Protein AF-F3YBU1-F1 (afdb_monomer)

pLDDT: mean 93.15, std 6.11, range [63.38, 98.38]

Solvent-accessible surface area (backbone atoms only — not comparable to full-atom values): 12480 Å² total; per-residue (Å²): 101,34,35,39,36,28,48,93,90,36,68,58,26,50,51,46,52,54,50,38,58,74,69,70,54,75,64,50,77,38,50,23,68,84,54,38,61,51,39,66,58,44,31,51,35,55,72,75,36,92,60,63,72,68,68,56,37,22,77,87,32,67,67,28,58,77,70,49,37,82,78,47,55,86,73,49,52,61,67,57,47,17,53,56,34,36,77,34,27,69,33,38,32,59,17,31,40,21,51,59,88,46,70,70,48,68,47,71,51,70,70,60,49,52,50,51,52,52,58,67,70,41,70,58,46,71,46,92,68,32,35,34,40,26,69,50,102,74,38,36,35,35,24,44,35,74,62,34,38,76,69,32,43,58,40,74,40,54,51,73,68,57,66,73,40,74,45,50,55,72,36,83,44,38,39,38,36,26,77,70,40,76,49,75,42,56,25,90,53,44,27,30,30,66,40,60,37,61,68,36,68,78,40,29,53,40,63,59,47,92,52,56,82,60,16,41,47,38,31,30,24,84,50,60,65,67,56,64,73,69,100

Structure (mmCIF, N/CA/C/O backbone):
data_AF-F3YBU1-F1
#
_entry.id   AF-F3YBU1-F1
#
loop_
_atom_site.group_PDB
_atom_site.id
_atom_site.type_symbol
_atom_site.label_atom_id
_atom_site.label_alt_id
_atom_site.label_comp_id
_atom_site.label_asym_id
_atom_site.label_entity_id
_atom_site.label_seq_id
_atom_site.pdbx_PDB_ins_code
_atom_site.Cartn_x
_atom_site.Cartn_y
_atom_site.Cartn_z
_atom_site.occupancy
_atom_site.B_iso_or_equiv
_atom_site.auth_seq_id
_atom_site.auth_comp_id
_atom_site.auth_asym_id
_atom_site.auth_atom_id
_atom_site.pdbx_PDB_model_num
ATOM 1 N N . MET A 1 1 ? -8.543 -3.120 -11.427 1.00 87.62 1 MET A N 1
ATOM 2 C CA . MET A 1 1 ? -7.993 -4.415 -11.935 1.00 87.62 1 MET A CA 1
ATOM 3 C C . MET A 1 1 ? -6.465 -4.425 -11.845 1.00 87.62 1 MET A C 1
ATOM 5 O O . MET A 1 1 ? -5.865 -3.419 -12.202 1.00 87.62 1 MET A O 1
ATOM 9 N N . TYR A 1 2 ? -5.817 -5.519 -11.416 1.00 96.00 2 TYR A N 1
ATOM 10 C CA . TYR A 1 2 ? -4.345 -5.587 -11.385 1.00 96.00 2 TYR A CA 1
ATOM 11 C C . TYR A 1 2 ? -3.726 -5.720 -12.786 1.00 96.00 2 TYR A C 1
ATOM 13 O O . TYR A 1 2 ? -4.273 -6.386 -13.671 1.00 96.00 2 TYR A O 1
ATOM 21 N N . ILE A 1 3 ? -2.559 -5.107 -12.990 1.00 97.81 3 ILE A N 1
ATOM 22 C CA . ILE A 1 3 ? -1.792 -5.180 -14.237 1.00 97.81 3 ILE A CA 1
ATOM 23 C C . ILE A 1 3 ? -0.352 -5.562 -13.909 1.00 97.81 3 ILE A C 1
ATOM 25 O O . ILE A 1 3 ? 0.343 -4.861 -13.176 1.00 97.81 3 ILE A O 1
ATOM 29 N N . LEU A 1 4 ? 0.110 -6.671 -14.485 1.00 98.25 4 LEU A N 1
ATOM 30 C CA . LEU A 1 4 ? 1.497 -7.106 -14.402 1.00 98.25 4 LEU A CA 1
ATOM 31 C C . LEU A 1 4 ? 2.242 -6.678 -15.672 1.00 98.25 4 LEU A C 1
ATOM 33 O O . LEU A 1 4 ? 2.142 -7.318 -16.726 1.00 98.25 4 LEU A O 1
ATOM 37 N N . TYR A 1 5 ? 3.022 -5.609 -15.563 1.00 98.19 5 TYR A N 1
ATOM 38 C CA . TYR A 1 5 ? 3.981 -5.222 -16.587 1.00 98.19 5 TYR A CA 1
ATOM 39 C C . TYR A 1 5 ? 5.192 -6.140 -16.469 1.00 98.19 5 TYR A C 1
ATOM 41 O O . TYR A 1 5 ? 5.882 -6.188 -15.443 1.00 98.19 5 TYR A O 1
ATOM 49 N N . TRP A 1 6 ? 5.447 -6.916 -17.516 1.00 97.69 6 TRP A N 1
ATOM 50 C CA . TRP A 1 6 ? 6.411 -8.008 -17.468 1.00 97.69 6 TRP A CA 1
ATOM 51 C C . TRP A 1 6 ? 7.148 -8.199 -18.787 1.00 97.69 6 TRP A C 1
ATOM 53 O O . TRP A 1 6 ? 6.840 -7.581 -19.800 1.00 97.69 6 TRP A O 1
ATOM 63 N N . TYR A 1 7 ? 8.142 -9.083 -18.757 1.00 96.25 7 TYR A N 1
ATOM 64 C CA . TYR A 1 7 ? 8.807 -9.596 -19.946 1.00 96.25 7 TYR A CA 1
ATOM 65 C C . TYR A 1 7 ? 8.846 -11.128 -19.865 1.00 96.25 7 TYR A C 1
ATOM 67 O O . TYR A 1 7 ? 9.398 -11.650 -18.887 1.00 96.25 7 TYR A O 1
ATOM 75 N N . PRO A 1 8 ? 8.333 -11.874 -20.866 1.00 95.62 8 PRO A N 1
ATOM 76 C CA . PRO A 1 8 ? 8.206 -13.330 -20.779 1.00 95.62 8 PRO A CA 1
ATOM 77 C C . PRO A 1 8 ? 9.511 -14.080 -20.493 1.00 95.62 8 PRO A C 1
ATOM 79 O O . PRO A 1 8 ? 9.488 -15.106 -19.816 1.00 95.62 8 PRO A O 1
ATOM 82 N N . LYS A 1 9 ? 10.668 -13.574 -20.951 1.00 94.56 9 LYS A N 1
ATOM 83 C CA . LYS A 1 9 ? 11.973 -14.226 -20.711 1.00 94.56 9 LYS A CA 1
ATOM 84 C C . LYS A 1 9 ? 12.634 -13.830 -19.382 1.00 94.56 9 LYS A C 1
ATOM 86 O O . LYS A 1 9 ? 13.768 -14.218 -19.124 1.00 94.56 9 LYS A O 1
ATOM 91 N N . CYS A 1 10 ? 11.975 -13.038 -18.536 1.00 94.50 10 CYS A N 1
ATOM 92 C CA . CYS A 1 10 ? 12.506 -12.663 -17.229 1.00 94.50 10 CYS A CA 1
ATOM 93 C C . CYS A 1 10 ? 12.075 -13.665 -16.149 1.00 94.50 10 CYS A C 1
ATOM 95 O O . CYS A 1 10 ? 10.894 -13.764 -15.825 1.00 94.50 10 CYS A O 1
ATOM 9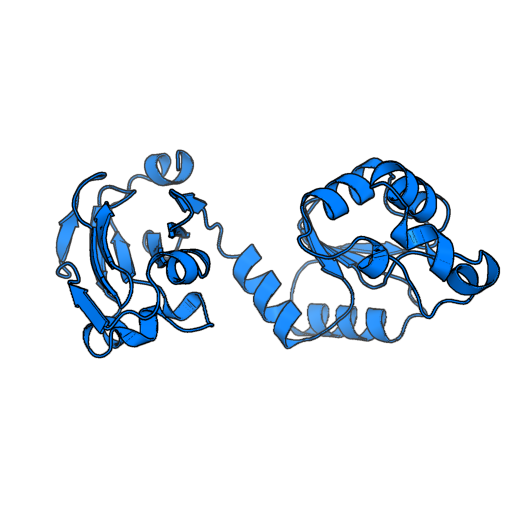7 N N . SER A 1 11 ? 13.038 -14.348 -15.526 1.00 95.69 11 SER A N 1
ATOM 98 C CA . SER A 1 11 ? 12.782 -15.316 -14.448 1.00 95.69 11 SER A CA 1
ATOM 99 C C . SER A 1 11 ? 12.040 -14.705 -13.251 1.00 95.69 11 SER A C 1
ATOM 101 O O . SER A 1 11 ? 11.109 -15.316 -12.734 1.00 95.69 11 SER A O 1
ATOM 103 N N . THR A 1 12 ? 12.379 -13.479 -12.840 1.00 96.81 12 THR A N 1
ATOM 104 C CA . THR A 1 12 ? 11.666 -12.753 -11.771 1.00 96.81 12 THR A CA 1
ATOM 105 C C . THR A 1 12 ? 10.213 -12.456 -12.147 1.00 96.81 12 THR A C 1
ATOM 107 O O . THR A 1 12 ? 9.323 -12.620 -11.320 1.00 96.81 12 THR A O 1
ATOM 110 N N . CYS A 1 13 ? 9.953 -12.089 -13.406 1.00 97.56 13 CYS A N 1
ATOM 111 C CA . CYS A 1 13 ? 8.589 -11.888 -13.899 1.00 97.56 13 CYS A CA 1
ATOM 112 C C . CYS A 1 13 ? 7.786 -13.194 -13.886 1.00 97.56 13 CYS A C 1
ATOM 114 O O . CYS A 1 13 ? 6.637 -13.208 -13.460 1.00 97.56 13 CYS A O 1
ATOM 116 N N . GLN A 1 14 ? 8.398 -14.301 -14.315 1.00 98.19 14 GLN A N 1
ATOM 117 C CA . GLN A 1 14 ? 7.760 -15.618 -14.288 1.00 98.19 14 GLN A CA 1
ATOM 118 C C . GLN A 1 14 ? 7.418 -16.057 -12.857 1.00 98.19 14 GLN A C 1
ATOM 120 O O . GLN A 1 14 ? 6.365 -16.653 -12.647 1.00 98.19 14 GLN A O 1
ATOM 125 N N . LYS A 1 15 ? 8.276 -15.748 -11.871 1.00 98.31 15 LYS A N 1
ATOM 126 C CA . LYS A 1 15 ? 7.996 -16.002 -10.448 1.00 98.31 15 LYS A CA 1
ATOM 127 C C . LYS A 1 15 ? 6.791 -15.19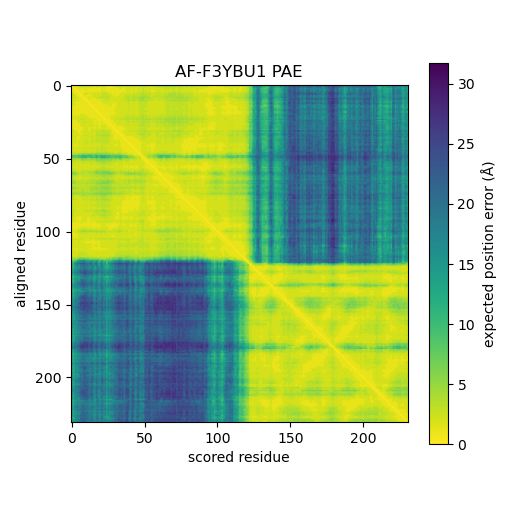8 -9.955 1.00 98.31 15 LYS A C 1
ATOM 129 O O . LYS A 1 15 ? 5.879 -15.800 -9.402 1.00 98.31 15 LYS A O 1
ATOM 134 N N . ALA A 1 16 ? 6.755 -13.890 -10.224 1.00 98.25 16 ALA A N 1
ATOM 135 C CA . ALA A 1 16 ? 5.620 -13.038 -9.859 1.00 98.25 16 ALA A CA 1
ATOM 136 C C . ALA A 1 16 ? 4.309 -13.527 -10.479 1.00 98.25 16 ALA A C 1
ATOM 138 O O . ALA A 1 16 ? 3.312 -13.680 -9.781 1.00 98.25 16 ALA A O 1
ATOM 139 N N . LYS A 1 17 ? 4.334 -13.857 -11.776 1.00 98.25 17 LYS A N 1
ATOM 140 C CA . LYS A 1 17 ? 3.172 -14.388 -12.489 1.00 98.25 17 LYS A CA 1
ATOM 141 C C . LYS A 1 17 ? 2.645 -15.675 -11.840 1.00 98.25 17 LYS A C 1
ATOM 143 O O . LYS A 1 17 ? 1.469 -15.754 -11.510 1.00 98.25 17 LYS A O 1
ATOM 148 N N . LYS A 1 18 ? 3.523 -16.660 -11.607 1.00 98.25 18 LYS A N 1
ATOM 149 C CA . LYS A 1 18 ? 3.158 -17.931 -10.950 1.00 98.25 18 LYS A CA 1
ATOM 150 C C . LYS A 1 18 ? 2.581 -17.719 -9.554 1.00 98.25 18 LYS A C 1
ATOM 152 O O . LYS A 1 18 ? 1.704 -18.468 -9.140 1.00 98.25 18 LYS A O 1
ATOM 157 N N . TRP A 1 19 ? 3.102 -16.739 -8.823 1.00 98.25 19 TRP A N 1
ATOM 158 C CA . TRP A 1 19 ? 2.622 -16.418 -7.488 1.00 98.25 19 TRP A CA 1
ATOM 159 C C . TRP A 1 19 ? 1.206 -15.825 -7.519 1.00 98.25 19 TRP A C 1
ATOM 161 O O . TRP A 1 19 ? 0.343 -16.309 -6.791 1.00 98.25 19 TRP A O 1
ATOM 171 N N . LEU A 1 20 ? 0.943 -14.866 -8.417 1.00 97.50 20 LEU A N 1
ATOM 172 C CA . LEU A 1 20 ? -0.397 -14.299 -8.626 1.00 97.50 20 LEU A CA 1
ATOM 173 C C . LEU A 1 20 ? -1.405 -15.383 -9.038 1.00 97.50 20 LEU A C 1
ATOM 175 O O . LEU A 1 20 ? -2.484 -15.461 -8.455 1.00 97.50 20 LEU A O 1
ATOM 179 N N . ASP A 1 21 ? -1.011 -16.265 -9.968 1.00 96.88 21 ASP A N 1
ATOM 180 C CA . ASP A 1 21 ? -1.816 -17.419 -10.394 1.00 96.88 21 ASP A CA 1
ATOM 181 C C . ASP A 1 21 ? -2.146 -18.336 -9.199 1.00 96.88 21 ASP A C 1
ATOM 183 O O . ASP A 1 21 ? -3.297 -18.707 -8.992 1.00 96.88 21 ASP A O 1
ATOM 187 N N . LYS A 1 22 ? -1.149 -18.668 -8.364 1.00 96.44 22 LYS A N 1
ATOM 188 C CA . LYS A 1 22 ? -1.320 -19.527 -7.177 1.00 96.44 22 LYS A CA 1
ATOM 189 C C . LYS A 1 22 ? -2.264 -18.917 -6.134 1.00 96.44 22 LYS A C 1
ATOM 191 O O . LYS A 1 22 ? -2.948 -19.658 -5.435 1.00 96.44 22 LYS A O 1
ATOM 196 N N . LYS A 1 23 ? -2.273 -17.589 -5.997 1.00 93.38 23 LYS A N 1
ATOM 197 C CA . LYS A 1 23 ? -3.136 -16.856 -5.059 1.00 93.38 23 LYS A CA 1
ATOM 198 C C . LYS A 1 23 ? -4.533 -16.568 -5.626 1.00 93.38 23 LYS A C 1
ATOM 200 O O . LYS A 1 23 ? -5.326 -15.948 -4.928 1.00 93.38 23 LYS A O 1
ATOM 205 N N . ASN A 1 24 ? -4.842 -17.021 -6.848 1.00 93.12 24 ASN A N 1
ATOM 206 C CA . ASN A 1 24 ? -6.098 -16.740 -7.554 1.00 93.12 24 ASN A CA 1
ATOM 207 C C . ASN A 1 24 ? -6.406 -15.236 -7.664 1.00 93.12 24 ASN A C 1
ATOM 209 O O . ASN A 1 24 ? -7.559 -14.820 -7.584 1.00 93.12 24 ASN A O 1
ATOM 213 N N . ILE A 1 25 ? -5.373 -14.406 -7.825 1.00 92.06 25 ILE A N 1
ATOM 214 C CA . ILE A 1 25 ? -5.543 -12.965 -8.022 1.00 92.06 25 ILE A CA 1
ATOM 215 C C . ILE A 1 25 ? -5.803 -12.723 -9.505 1.00 92.06 25 ILE A C 1
ATOM 217 O O . ILE A 1 25 ? -5.038 -13.188 -10.347 1.00 92.06 25 ILE A O 1
ATOM 221 N N . GLU A 1 26 ? -6.852 -11.974 -9.838 1.00 92.88 26 GLU A N 1
ATOM 222 C CA . GLU A 1 26 ? -7.124 -11.580 -11.220 1.00 92.88 26 GLU A CA 1
ATOM 223 C C . GLU A 1 26 ? -6.218 -10.429 -11.662 1.00 92.88 26 GLU A C 1
ATOM 225 O O . GLU A 1 26 ? -6.140 -9.378 -11.019 1.00 92.88 26 GLU A O 1
ATOM 230 N N . TYR A 1 27 ? -5.549 -10.606 -12.799 1.00 96.81 27 TYR A N 1
ATOM 231 C CA . TYR A 1 27 ? -4.699 -9.588 -13.404 1.00 96.81 27 TYR A CA 1
ATOM 232 C C . TYR A 1 27 ? -4.654 -9.741 -14.925 1.00 96.81 27 TYR A C 1
ATOM 234 O O . TYR A 1 27 ? -4.816 -10.834 -15.470 1.00 96.81 27 TYR A O 1
ATOM 242 N N . ARG A 1 28 ? -4.349 -8.644 -15.622 1.00 97.38 28 ARG A N 1
ATOM 243 C CA . ARG A 1 28 ? -3.909 -8.684 -17.026 1.00 97.38 28 ARG A CA 1
ATOM 244 C C . ARG A 1 28 ? -2.402 -8.494 -17.118 1.00 97.38 28 ARG A C 1
ATOM 246 O O . ARG A 1 28 ? -1.773 -7.969 -16.204 1.00 97.38 28 ARG A O 1
ATOM 253 N N . THR A 1 29 ? -1.812 -8.880 -18.244 1.00 97.69 29 THR A N 1
ATOM 254 C CA . THR A 1 29 ? -0.376 -8.686 -18.474 1.00 97.69 29 THR A CA 1
ATOM 255 C C . THR A 1 29 ? -0.098 -7.679 -19.581 1.00 97.69 29 THR A C 1
ATOM 257 O O . THR A 1 29 ? -0.868 -7.570 -20.534 1.00 97.69 29 THR A O 1
ATOM 260 N N . VAL A 1 30 ? 1.019 -6.962 -19.464 1.00 97.75 30 VAL A N 1
ATOM 261 C CA . VAL A 1 30 ? 1.548 -6.076 -20.511 1.00 97.75 30 VAL A CA 1
ATOM 262 C C . VAL A 1 30 ? 3.012 -6.424 -20.744 1.00 97.75 30 VAL A C 1
ATOM 264 O O . VAL A 1 30 ? 3.826 -6.327 -19.827 1.00 97.75 30 VAL A O 1
ATOM 267 N N . ASP A 1 31 ? 3.355 -6.850 -21.961 1.00 97.81 31 ASP A N 1
ATOM 268 C CA . ASP A 1 31 ? 4.755 -7.036 -22.355 1.00 97.81 31 ASP A CA 1
ATOM 269 C C . ASP A 1 31 ? 5.408 -5.660 -22.526 1.00 97.81 31 ASP A C 1
ATOM 271 O O . ASP A 1 31 ? 5.236 -5.021 -23.564 1.00 97.81 31 ASP A O 1
ATOM 275 N N . MET A 1 32 ? 6.147 -5.211 -21.508 1.00 95.44 32 MET A N 1
ATOM 276 C CA . MET A 1 32 ? 6.729 -3.863 -21.458 1.00 95.44 32 MET A CA 1
ATOM 277 C C . MET A 1 32 ? 7.807 -3.628 -22.521 1.00 95.44 32 MET A C 1
ATOM 279 O O . MET A 1 32 ? 8.209 -2.496 -22.742 1.00 95.44 32 MET A O 1
ATOM 283 N N . ILE A 1 33 ? 8.297 -4.686 -23.173 1.00 94.75 33 ILE A N 1
ATOM 284 C CA . ILE A 1 33 ? 9.271 -4.565 -24.262 1.00 94.75 33 ILE A CA 1
ATOM 285 C C . ILE A 1 33 ? 8.568 -4.223 -25.569 1.00 94.75 33 ILE A C 1
ATOM 287 O O . ILE A 1 33 ? 9.085 -3.449 -26.367 1.00 94.75 33 ILE A O 1
ATOM 291 N N . LYS A 1 34 ? 7.397 -4.822 -25.798 1.00 96.56 34 LYS A N 1
ATOM 292 C CA . LYS A 1 34 ? 6.594 -4.575 -27.000 1.00 96.56 34 LYS A CA 1
ATOM 293 C C . LYS A 1 34 ? 5.733 -3.327 -26.859 1.00 96.56 34 LYS A C 1
ATOM 295 O O . LYS A 1 34 ? 5.571 -2.591 -27.820 1.00 96.56 34 LYS A O 1
ATOM 300 N N . ASN A 1 35 ? 5.175 -3.131 -25.670 1.00 96.06 35 ASN A N 1
ATOM 301 C CA . ASN A 1 35 ? 4.275 -2.041 -25.325 1.00 96.06 35 ASN A CA 1
ATOM 302 C C . ASN A 1 35 ? 4.765 -1.429 -24.005 1.00 96.06 35 ASN A C 1
ATOM 304 O O . ASN A 1 35 ? 4.216 -1.750 -22.944 1.00 96.06 35 ASN A O 1
ATOM 308 N N . PRO A 1 36 ? 5.850 -0.637 -24.034 1.00 96.06 36 PRO A N 1
ATOM 309 C CA . PRO A 1 36 ? 6.306 0.065 -22.844 1.00 96.06 36 PRO A CA 1
ATOM 310 C C . PRO A 1 36 ? 5.187 0.969 -22.295 1.00 96.06 36 PRO A C 1
ATOM 312 O O . PRO A 1 36 ? 4.405 1.515 -23.078 1.00 96.06 36 PRO A O 1
ATOM 315 N N . PRO A 1 37 ? 5.083 1.124 -20.962 1.00 97.00 37 PRO A N 1
ATOM 316 C CA . PRO A 1 37 ? 4.232 2.139 -20.348 1.00 97.00 37 PRO A CA 1
ATOM 317 C C . PRO A 1 37 ? 4.490 3.531 -20.943 1.00 97.00 37 PRO A C 1
ATOM 319 O O . PRO A 1 37 ? 5.625 3.851 -21.308 1.00 97.00 37 PRO A O 1
ATOM 322 N N . SER A 1 38 ? 3.444 4.357 -21.035 1.00 97.56 38 SER A N 1
ATOM 323 C CA . SER A 1 38 ? 3.576 5.724 -21.546 1.00 97.56 38 SER A CA 1
ATOM 324 C C . SER A 1 38 ? 4.447 6.582 -20.627 1.00 97.56 38 SER A C 1
ATOM 326 O O . SER A 1 38 ? 4.585 6.304 -19.435 1.00 97.56 38 SER A O 1
ATOM 328 N N . GLU A 1 39 ? 5.016 7.652 -21.184 1.00 97.75 39 GLU A N 1
ATOM 329 C CA . GLU A 1 39 ? 5.754 8.659 -20.415 1.00 97.75 39 GLU A CA 1
ATOM 330 C C . GLU A 1 39 ? 4.912 9.197 -19.254 1.00 97.75 39 GLU A C 1
ATOM 332 O O . GLU A 1 39 ? 5.395 9.232 -18.128 1.00 97.75 39 GLU A O 1
ATOM 337 N N . GLN A 1 40 ? 3.638 9.526 -19.505 1.00 97.38 40 GLN A N 1
ATOM 338 C CA . GLN A 1 40 ? 2.736 10.047 -18.476 1.00 97.38 40 GLN A CA 1
ATOM 339 C C . GLN A 1 40 ? 2.544 9.047 -17.334 1.00 97.38 40 GLN A C 1
ATOM 341 O O . GLN A 1 40 ? 2.698 9.414 -16.177 1.00 97.38 40 GLN A O 1
ATOM 346 N N . LEU A 1 41 ? 2.278 7.776 -17.649 1.00 96.44 41 LEU A N 1
ATOM 347 C CA . LEU A 1 41 ? 2.066 6.750 -16.628 1.00 96.44 41 LEU A CA 1
ATOM 348 C C . LEU A 1 41 ? 3.335 6.502 -15.799 1.00 96.44 41 LEU A C 1
ATOM 350 O O . LEU A 1 41 ? 3.270 6.339 -14.585 1.00 96.44 41 LEU A O 1
ATOM 354 N N . LEU A 1 42 ? 4.503 6.500 -16.447 1.00 97.44 42 LEU A N 1
ATOM 355 C CA . LEU A 1 42 ? 5.788 6.372 -15.760 1.00 97.44 42 LEU A CA 1
ATOM 356 C C . LEU A 1 42 ? 6.077 7.571 -14.858 1.00 97.44 42 LEU A C 1
ATOM 358 O O . LEU A 1 42 ? 6.596 7.368 -13.765 1.00 97.44 42 LEU A O 1
ATOM 362 N N . ALA A 1 43 ? 5.756 8.788 -15.305 1.00 96.75 43 ALA A N 1
ATOM 363 C CA . ALA A 1 43 ? 5.894 9.992 -14.497 1.00 96.75 43 ALA A CA 1
ATOM 364 C C . ALA A 1 43 ? 4.991 9.919 -13.259 1.00 96.75 43 ALA A C 1
ATOM 366 O O . ALA A 1 43 ? 5.504 10.031 -12.151 1.00 96.75 43 ALA A O 1
ATOM 367 N N . THR A 1 44 ? 3.706 9.584 -13.428 1.00 94.19 44 THR A N 1
ATOM 368 C CA . THR A 1 44 ? 2.768 9.390 -12.310 1.00 94.19 44 THR A CA 1
ATOM 369 C C . THR A 1 44 ? 3.286 8.360 -11.307 1.00 94.19 44 THR A C 1
ATOM 371 O O . THR A 1 44 ? 3.332 8.631 -10.114 1.00 94.19 44 THR A O 1
ATOM 374 N N . TRP A 1 45 ? 3.778 7.203 -11.764 1.00 94.75 45 TRP A N 1
ATOM 375 C CA . TRP A 1 45 ? 4.352 6.201 -10.857 1.00 94.75 45 TRP A CA 1
ATOM 376 C C . TRP A 1 45 ? 5.584 6.690 -10.091 1.00 94.75 45 TRP A C 1
ATOM 378 O O . TRP A 1 45 ? 5.829 6.224 -8.980 1.00 94.75 45 TRP A O 1
ATOM 388 N N . MET A 1 46 ? 6.394 7.567 -10.687 1.00 93.75 46 MET A N 1
ATOM 389 C CA . MET A 1 46 ? 7.574 8.145 -10.038 1.00 93.75 46 MET A CA 1
ATOM 390 C C . MET A 1 46 ? 7.216 9.265 -9.058 1.00 93.75 46 MET A C 1
ATOM 392 O O . MET A 1 46 ? 7.952 9.452 -8.098 1.00 93.75 46 MET A O 1
ATOM 396 N N . GLU A 1 47 ? 6.130 9.995 -9.306 1.00 89.31 47 GLU A N 1
ATOM 397 C CA . GLU A 1 47 ? 5.606 11.041 -8.419 1.00 89.31 47 GLU A CA 1
ATOM 398 C C . GLU A 1 47 ? 4.904 10.438 -7.198 1.00 89.31 47 GLU A C 1
ATOM 400 O O . GLU A 1 47 ? 5.149 10.867 -6.076 1.00 89.31 47 GLU A O 1
ATOM 405 N N . GLU A 1 48 ? 4.075 9.411 -7.407 1.00 79.38 48 GLU A N 1
ATOM 406 C CA . GLU A 1 48 ? 3.361 8.701 -6.335 1.00 79.38 48 GLU A CA 1
ATOM 407 C C . GLU A 1 48 ? 4.263 7.738 -5.551 1.00 79.38 48 GLU A C 1
ATOM 409 O O . GLU A 1 48 ? 3.973 7.373 -4.413 1.00 79.38 48 GLU A O 1
ATOM 414 N N . GLY A 1 49 ? 5.331 7.247 -6.178 1.00 71.44 49 GLY A N 1
ATOM 415 C CA . GLY A 1 49 ? 6.215 6.261 -5.579 1.00 71.44 49 GLY A CA 1
ATOM 416 C C . GLY A 1 49 ? 7.237 6.900 -4.645 1.00 71.44 49 GLY A C 1
ATOM 417 O O . GLY A 1 49 ? 8.113 7.628 -5.090 1.00 71.44 49 GLY A O 1
ATOM 418 N N . GLU A 1 50 ? 7.259 6.492 -3.379 1.00 74.38 50 GLU A N 1
ATOM 419 C CA . GLU A 1 50 ? 8.251 6.945 -2.382 1.00 74.38 50 GLU A CA 1
ATOM 420 C C . GLU A 1 50 ? 9.698 6.479 -2.664 1.00 74.38 50 GLU A C 1
ATOM 422 O O . GLU A 1 50 ? 10.641 6.775 -1.928 1.00 74.38 50 GLU A O 1
ATOM 427 N N . GLN A 1 51 ? 9.910 5.698 -3.726 1.00 81.00 51 GLN A N 1
ATOM 428 C CA . GLN A 1 51 ? 11.209 5.113 -4.038 1.00 81.00 51 GLN A CA 1
ATOM 429 C C . GLN A 1 51 ? 12.038 6.001 -4.983 1.00 81.00 51 GLN A C 1
ATOM 431 O O . GLN A 1 51 ? 11.509 6.562 -5.942 1.00 81.00 51 GLN A O 1
ATOM 436 N N . PRO A 1 52 ? 13.377 6.026 -4.836 1.00 90.19 52 PRO A N 1
ATOM 437 C CA . PRO A 1 52 ? 14.238 6.796 -5.730 1.00 90.19 52 PRO A CA 1
ATOM 438 C C . PRO A 1 52 ? 14.071 6.403 -7.204 1.00 90.19 52 PRO A C 1
ATOM 440 O O . PRO A 1 52 ? 14.028 5.208 -7.515 1.00 90.19 52 PRO A O 1
ATOM 443 N N . LEU A 1 53 ? 14.135 7.378 -8.124 1.00 92.62 53 LEU A N 1
ATOM 444 C CA . LEU A 1 53 ? 14.008 7.185 -9.583 1.00 92.62 53 LEU A CA 1
ATOM 445 C C . LEU A 1 53 ? 14.812 5.997 -10.119 1.00 92.62 53 LEU A C 1
ATOM 447 O O . LEU A 1 53 ? 14.324 5.186 -10.905 1.00 92.62 53 LEU A O 1
ATOM 451 N N . ARG A 1 54 ? 16.046 5.828 -9.630 1.00 94.62 54 ARG A N 1
ATOM 452 C CA . ARG A 1 54 ? 16.942 4.729 -10.015 1.00 94.62 54 ARG A CA 1
ATOM 453 C C . ARG A 1 54 ? 16.317 3.337 -9.839 1.00 94.62 54 ARG A C 1
ATOM 455 O O . ARG A 1 54 ? 16.718 2.410 -10.540 1.00 94.62 54 ARG A O 1
ATOM 462 N N . LYS A 1 55 ? 15.357 3.161 -8.926 1.00 94.75 55 LYS A N 1
ATOM 463 C 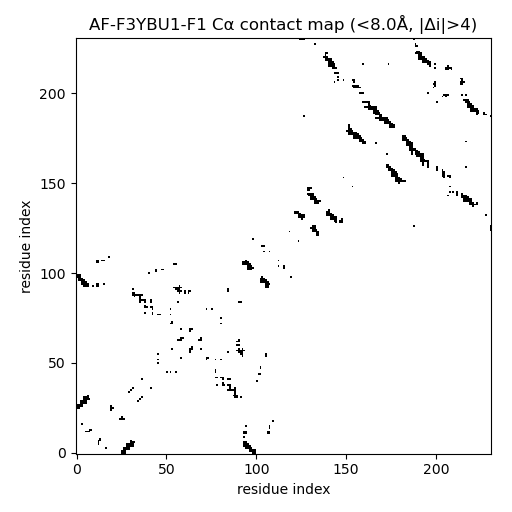CA . LYS A 1 55 ? 14.658 1.886 -8.694 1.00 94.75 55 LYS A CA 1
ATOM 464 C C . LYS A 1 55 ? 13.740 1.494 -9.850 1.00 94.75 55 LYS A C 1
ATOM 466 O O . LYS A 1 55 ? 13.544 0.299 -10.049 1.00 94.75 55 LYS A O 1
ATOM 471 N N . PHE A 1 56 ? 13.273 2.448 -10.654 1.00 96.31 56 PHE A N 1
ATOM 472 C CA . PHE A 1 56 ? 12.511 2.180 -11.876 1.00 96.31 56 PHE A CA 1
ATOM 473 C C . PHE A 1 56 ? 13.387 1.714 -13.044 1.00 96.31 56 PHE A C 1
ATOM 475 O O . PHE A 1 56 ? 12.863 1.190 -14.023 1.00 96.31 56 PHE A O 1
ATOM 482 N N . PHE A 1 57 ? 14.716 1.820 -12.933 1.00 97.50 57 PHE A N 1
ATOM 483 C CA . PHE A 1 57 ? 15.644 1.360 -13.960 1.00 97.50 57 PHE A CA 1
ATOM 484 C C . PHE A 1 57 ? 16.107 -0.085 -13.728 1.00 97.50 57 PHE A C 1
ATOM 486 O O . PHE A 1 57 ? 16.449 -0.520 -12.623 1.00 97.50 57 PHE A O 1
ATOM 493 N N . ASN A 1 58 ? 16.223 -0.837 -14.817 1.00 96.50 58 ASN A N 1
ATOM 494 C CA . ASN A 1 58 ? 16.883 -2.129 -14.885 1.00 96.50 58 ASN A CA 1
ATOM 495 C C . ASN A 1 58 ? 18.410 -1.953 -14.838 1.00 96.50 58 ASN A C 1
ATOM 497 O O . ASN A 1 58 ? 19.119 -2.165 -15.819 1.00 96.50 58 ASN A O 1
ATOM 501 N N . THR A 1 59 ? 18.926 -1.578 -13.669 1.00 94.81 59 THR A N 1
ATOM 502 C CA . THR A 1 59 ? 20.349 -1.264 -13.445 1.00 94.81 59 THR A CA 1
ATOM 503 C C . THR A 1 59 ? 21.310 -2.427 -13.724 1.00 94.81 59 THR A C 1
ATOM 505 O O . THR A 1 59 ? 22.495 -2.209 -13.968 1.00 94.81 59 THR A O 1
ATOM 508 N N . SER A 1 60 ? 20.817 -3.669 -13.719 1.00 91.44 60 SER A N 1
ATOM 509 C CA . SER A 1 60 ? 21.585 -4.871 -14.076 1.00 91.44 60 SER A CA 1
ATOM 510 C C . SER A 1 60 ? 21.534 -5.204 -15.575 1.00 91.44 60 SER A C 1
ATOM 512 O O . SER A 1 60 ? 22.215 -6.134 -16.015 1.00 91.44 60 SER A O 1
ATOM 514 N N . GLY A 1 61 ? 20.728 -4.488 -16.362 1.00 92.12 61 GLY A N 1
ATOM 515 C CA . GLY A 1 61 ? 20.533 -4.716 -17.792 1.00 92.12 61 GLY A CA 1
ATOM 516 C C . GLY A 1 61 ? 21.693 -4.221 -18.656 1.00 92.12 61 GLY A C 1
ATOM 517 O O . GLY A 1 61 ? 22.423 -3.303 -18.287 1.00 92.12 61 GLY A O 1
ATOM 518 N N . GLN A 1 62 ? 21.854 -4.832 -19.831 1.00 93.69 62 GLN A N 1
ATOM 519 C CA . GLN A 1 62 ? 22.865 -4.441 -20.817 1.00 93.69 62 GLN A CA 1
ATOM 520 C C . GLN A 1 62 ? 22.617 -3.024 -21.351 1.00 93.69 62 GLN A C 1
ATOM 522 O O . GLN A 1 62 ? 23.526 -2.204 -21.292 1.00 93.69 62 GLN A O 1
ATOM 527 N N . HIS A 1 63 ? 21.372 -2.704 -21.720 1.00 95.31 63 HIS A N 1
ATOM 528 C CA . HIS A 1 63 ? 20.988 -1.385 -22.237 1.00 95.31 63 HIS A CA 1
ATOM 529 C C . HIS A 1 63 ? 21.337 -0.256 -21.250 1.00 95.31 63 HIS A C 1
ATOM 531 O O . HIS A 1 63 ? 21.841 0.790 -21.647 1.00 95.31 63 HIS A O 1
ATOM 537 N N . TYR A 1 64 ? 21.160 -0.494 -19.943 1.00 96.88 64 TYR A N 1
ATOM 538 C CA . TYR A 1 64 ? 21.522 0.473 -18.903 1.00 96.88 64 TYR A CA 1
ATOM 539 C C . TYR A 1 64 ? 23.031 0.754 -18.856 1.00 96.88 64 TYR A C 1
ATOM 541 O O . TYR A 1 64 ? 23.451 1.901 -18.689 1.00 96.88 64 TYR A O 1
ATOM 549 N N . ARG A 1 65 ? 23.854 -0.294 -19.009 1.00 96.44 65 ARG A N 1
ATOM 550 C CA . ARG A 1 65 ? 25.320 -0.180 -19.019 1.00 96.44 65 ARG A CA 1
ATOM 551 C C . ARG A 1 65 ? 25.829 0.487 -20.293 1.00 96.44 65 ARG A C 1
ATOM 553 O O . ARG A 1 65 ? 26.639 1.400 -20.199 1.00 96.44 65 ARG A O 1
ATOM 560 N N . GLU A 1 66 ? 25.341 0.058 -21.452 1.00 95.75 66 GLU A N 1
ATOM 561 C CA . GLU A 1 66 ? 25.782 0.556 -22.763 1.00 95.75 66 GLU A CA 1
ATOM 562 C C . GLU A 1 66 ? 25.480 2.042 -22.957 1.00 95.75 66 GLU A C 1
ATOM 564 O O . GLU A 1 66 ? 26.281 2.769 -23.534 1.00 95.75 66 GLU A O 1
ATOM 569 N N . GLN A 1 67 ? 24.360 2.519 -22.413 1.00 94.69 67 GLN A N 1
ATOM 570 C CA . GLN A 1 67 ? 23.975 3.930 -22.489 1.00 94.69 67 GLN A CA 1
ATOM 571 C C . GLN A 1 67 ? 24.641 4.812 -21.410 1.00 94.69 67 GLN A C 1
ATOM 573 O O . GLN A 1 67 ? 24.405 6.029 -21.364 1.00 94.69 67 GLN A O 1
ATOM 578 N N . GLY A 1 68 ? 25.464 4.221 -20.531 1.00 95.38 68 GLY A N 1
ATOM 579 C CA . GLY A 1 68 ? 26.145 4.927 -19.444 1.00 95.38 68 GLY A CA 1
ATOM 580 C C . GLY A 1 68 ? 25.181 5.526 -18.416 1.00 95.38 68 GLY A C 1
ATOM 581 O O . GLY A 1 68 ? 25.483 6.548 -17.802 1.00 95.38 68 GLY A O 1
ATOM 582 N N . LEU A 1 69 ? 23.999 4.925 -18.234 1.00 96.12 69 LEU A N 1
ATOM 583 C CA . LEU A 1 69 ? 22.925 5.512 -17.424 1.00 96.12 69 LEU A CA 1
ATOM 584 C C . LEU A 1 69 ? 23.242 5.554 -15.929 1.00 96.12 69 LEU A C 1
ATOM 586 O O . LEU A 1 69 ? 22.60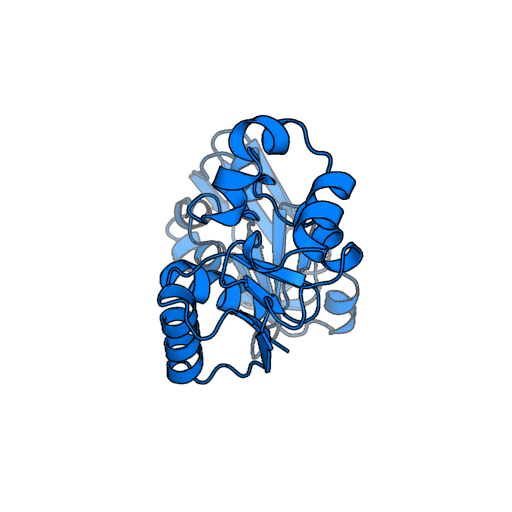9 6.313 -15.200 1.00 96.12 69 LEU A O 1
ATOM 590 N N . LYS A 1 70 ? 24.237 4.787 -15.470 1.00 95.06 70 LYS A N 1
ATOM 591 C CA . LYS A 1 70 ? 24.702 4.818 -14.078 1.00 95.06 70 LYS A CA 1
ATOM 592 C C . LYS A 1 70 ? 25.063 6.233 -13.619 1.00 95.06 70 LYS A C 1
ATOM 594 O O . LYS A 1 70 ? 24.690 6.605 -12.513 1.00 95.06 70 LYS A O 1
ATOM 599 N N . GLU A 1 71 ? 25.731 6.996 -14.481 1.00 95.38 71 GLU A N 1
ATOM 600 C CA . GLU A 1 71 ? 26.211 8.348 -14.172 1.00 95.38 71 GLU A CA 1
ATOM 601 C C . GL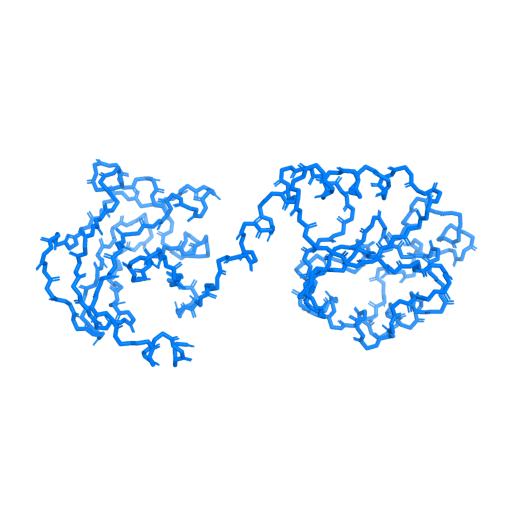U A 1 71 ? 25.163 9.430 -14.491 1.00 95.38 71 GLU A C 1
ATOM 603 O O . GLU A 1 71 ? 25.208 10.527 -13.945 1.00 95.38 71 GLU A O 1
ATOM 608 N N . LYS A 1 72 ? 24.190 9.126 -15.363 1.00 95.06 72 LYS A N 1
ATOM 609 C CA . LYS A 1 72 ? 23.167 10.084 -15.818 1.00 95.06 72 LYS A CA 1
ATOM 610 C C . LYS A 1 72 ? 21.928 10.104 -14.927 1.00 95.06 72 LYS A C 1
ATOM 612 O O . LYS A 1 72 ? 21.474 11.173 -14.544 1.00 95.06 72 LYS A O 1
ATOM 617 N N . VAL A 1 73 ? 21.413 8.925 -14.566 1.00 95.19 73 VAL A N 1
ATOM 618 C CA . VAL A 1 73 ? 20.162 8.769 -13.800 1.00 95.19 73 VAL A CA 1
ATOM 619 C C . VAL A 1 73 ? 20.139 9.530 -12.470 1.00 95.19 73 VAL A C 1
ATOM 621 O O . VAL A 1 73 ? 19.075 10.042 -12.140 1.00 95.19 73 VAL A O 1
ATOM 624 N N . PRO A 1 74 ? 21.243 9.657 -11.704 1.00 94.50 74 PRO A N 1
ATOM 625 C CA . PRO A 1 74 ? 21.244 10.476 -10.490 1.00 94.50 74 PRO A CA 1
ATOM 626 C C . PRO A 1 74 ? 20.870 11.949 -10.711 1.00 94.50 74 PRO A C 1
ATOM 628 O O . PRO A 1 74 ? 20.434 12.593 -9.768 1.00 94.50 74 PRO A O 1
ATOM 631 N N . ASN A 1 75 ? 21.031 12.461 -11.935 1.00 95.12 75 ASN A N 1
ATOM 632 C CA . ASN A 1 75 ? 20.760 13.853 -12.293 1.00 95.12 75 ASN A CA 1
ATOM 633 C C . ASN A 1 75 ? 19.476 14.019 -13.119 1.00 95.12 75 ASN A C 1
ATOM 635 O O . ASN A 1 75 ? 19.193 15.123 -13.570 1.00 95.12 75 ASN A O 1
ATOM 639 N N . PHE A 1 76 ? 18.730 12.939 -13.368 1.00 96.50 76 PHE A N 1
ATOM 640 C CA . PHE A 1 76 ? 17.482 13.022 -14.121 1.00 96.50 76 PHE A CA 1
ATOM 641 C C . PHE A 1 76 ? 16.369 13.639 -13.279 1.00 96.50 76 PHE A C 1
ATOM 643 O O . PHE A 1 76 ? 16.152 13.256 -12.129 1.00 96.50 76 PHE A O 1
ATOM 650 N N . SER A 1 77 ? 15.602 14.520 -13.910 1.00 96.50 77 SER A N 1
ATOM 651 C CA . SER A 1 77 ? 14.234 14.842 -13.512 1.00 96.50 77 SER A CA 1
ATOM 652 C C . SER A 1 77 ? 13.277 13.671 -13.791 1.00 96.50 77 SER A C 1
ATOM 654 O O . SER A 1 77 ? 13.586 12.755 -14.562 1.00 96.50 77 SER A O 1
ATOM 656 N N . ILE A 1 78 ? 12.077 13.713 -13.202 1.00 96.12 78 ILE A N 1
ATOM 657 C CA . ILE A 1 78 ? 11.001 12.742 -13.477 1.00 96.12 78 ILE A CA 1
ATOM 658 C C . ILE A 1 78 ? 10.668 12.710 -14.976 1.00 96.12 78 ILE A C 1
ATOM 660 O O . ILE A 1 78 ? 10.539 11.633 -15.563 1.00 96.12 78 ILE A O 1
ATOM 664 N N . THR A 1 79 ? 10.599 13.874 -15.625 1.00 97.25 79 THR A N 1
ATOM 665 C CA . THR A 1 79 ? 10.352 13.994 -17.069 1.00 97.25 79 THR A CA 1
ATOM 666 C C . THR A 1 79 ? 11.446 13.310 -17.892 1.00 97.25 79 THR A C 1
ATOM 668 O O . THR A 1 79 ? 11.150 12.494 -18.760 1.00 97.25 79 THR A O 1
ATOM 671 N N . GLU A 1 80 ? 12.726 13.559 -17.603 1.00 97.81 80 GLU A N 1
ATOM 672 C CA . GLU A 1 80 ? 13.826 12.918 -18.341 1.00 97.81 80 GLU A CA 1
ATOM 673 C C . GLU A 1 80 ? 13.857 11.400 -18.124 1.00 97.81 80 GLU A C 1
ATOM 675 O O . GLU A 1 80 ? 14.074 10.629 -19.066 1.00 97.81 80 GLU A O 1
ATOM 680 N N . ALA A 1 81 ? 13.606 10.951 -16.891 1.00 97.44 81 ALA A N 1
ATOM 681 C CA . ALA A 1 81 ? 13.558 9.534 -16.559 1.00 97.44 81 ALA A CA 1
ATOM 682 C C . ALA A 1 81 ? 12.395 8.817 -17.266 1.00 97.44 81 ALA A C 1
ATOM 684 O O . ALA A 1 81 ? 12.609 7.777 -17.893 1.00 97.44 81 ALA A O 1
ATOM 685 N N . SER A 1 82 ? 11.184 9.373 -17.213 1.00 97.69 82 SER A N 1
ATOM 686 C CA . SER A 1 82 ? 9.989 8.807 -17.858 1.00 97.69 82 SER A CA 1
ATOM 687 C C . SER A 1 82 ? 10.097 8.798 -19.390 1.00 97.69 82 SER A C 1
ATOM 689 O O . SER A 1 82 ? 9.763 7.791 -20.023 1.00 97.69 82 SER A O 1
ATOM 691 N N . GLN A 1 83 ? 10.670 9.840 -20.001 1.00 97.69 83 GLN A N 1
ATOM 692 C CA . GLN A 1 83 ? 10.988 9.869 -21.437 1.00 97.69 83 GLN A CA 1
ATOM 693 C C . GLN A 1 83 ? 12.014 8.812 -21.837 1.00 97.69 83 GLN A C 1
ATOM 695 O O . GLN A 1 83 ? 11.907 8.203 -22.902 1.00 97.69 83 GLN A O 1
ATOM 700 N N . CYS A 1 84 ? 13.036 8.603 -21.008 1.00 97.12 84 CYS A N 1
ATOM 701 C CA . CYS A 1 84 ? 14.056 7.591 -21.255 1.00 97.12 84 CYS A CA 1
ATOM 702 C C . CYS A 1 84 ? 13.455 6.179 -21.206 1.00 97.12 84 CYS A C 1
ATOM 704 O O . CYS A 1 84 ? 13.678 5.379 -22.115 1.00 97.12 84 CYS A O 1
ATOM 706 N N . LEU A 1 85 ? 12.659 5.890 -20.175 1.00 97.56 85 LEU A N 1
ATOM 707 C CA . LEU A 1 85 ? 12.063 4.575 -19.954 1.00 97.56 85 LEU A CA 1
ATOM 708 C C . LEU A 1 85 ? 10.961 4.226 -20.967 1.00 97.56 85 LEU A C 1
ATOM 710 O O . LEU A 1 85 ? 10.906 3.086 -21.423 1.00 97.56 85 LEU A O 1
ATOM 714 N N . SER A 1 86 ? 10.114 5.184 -21.355 1.00 97.50 86 SER A N 1
ATOM 715 C CA . SER A 1 86 ? 9.023 4.950 -22.320 1.00 97.50 86 SER A CA 1
ATOM 716 C C . SER A 1 86 ? 9.521 4.591 -23.725 1.00 97.50 86 SER A C 1
ATOM 718 O O . SER A 1 86 ? 8.843 3.876 -24.460 1.00 97.50 86 SER A O 1
ATOM 720 N N . LYS A 1 87 ? 10.726 5.040 -24.100 1.00 96.75 87 LYS A N 1
ATOM 721 C CA . LYS A 1 87 ? 11.348 4.735 -25.400 1.00 96.75 87 LYS A CA 1
ATOM 722 C C . LYS A 1 87 ? 11.964 3.339 -25.468 1.00 96.75 87 LYS A C 1
ATOM 724 O O . LYS A 1 87 ? 12.119 2.805 -26.563 1.00 96.75 87 LYS A O 1
ATOM 729 N N . ASP A 1 88 ? 12.336 2.757 -24.329 1.00 96.25 88 ASP A N 1
ATOM 730 C CA . ASP A 1 88 ? 13.006 1.460 -24.275 1.00 96.25 88 ASP A CA 1
ATOM 731 C C . ASP A 1 88 ? 12.596 0.655 -23.035 1.00 96.25 88 ASP A C 1
ATOM 733 O O . ASP A 1 88 ? 13.164 0.779 -21.946 1.00 96.25 88 ASP A O 1
ATOM 737 N N . GLY A 1 89 ? 11.659 -0.272 -23.238 1.00 95.06 89 GLY A N 1
ATOM 738 C CA . GLY A 1 89 ? 11.188 -1.178 -22.196 1.00 95.06 89 GLY A CA 1
ATOM 739 C C . GLY A 1 89 ? 12.276 -2.043 -21.549 1.00 95.06 89 GLY A C 1
ATOM 740 O O . GLY A 1 89 ? 12.087 -2.524 -20.430 1.00 95.06 89 GLY A O 1
ATOM 741 N N . MET A 1 90 ? 13.434 -2.254 -22.195 1.00 95.94 90 MET A N 1
ATOM 742 C CA . MET A 1 90 ? 14.546 -3.002 -21.584 1.00 95.94 90 MET A CA 1
ATOM 743 C C . MET A 1 90 ? 15.226 -2.238 -20.448 1.00 95.94 90 MET A C 1
ATOM 745 O O . MET A 1 90 ? 15.882 -2.865 -19.600 1.00 95.94 90 MET A O 1
ATOM 749 N N . LEU A 1 91 ? 15.056 -0.914 -20.407 1.00 97.38 91 LEU A N 1
ATOM 750 C CA . LEU A 1 91 ? 15.529 -0.061 -19.325 1.00 97.38 91 LEU A CA 1
ATOM 751 C C . LEU A 1 91 ? 14.622 -0.105 -18.098 1.00 97.38 91 LEU A C 1
ATOM 753 O O . LEU A 1 91 ? 15.076 0.290 -17.029 1.00 97.38 91 LEU A O 1
ATOM 757 N N . ILE A 1 92 ? 13.393 -0.611 -18.203 1.00 97.38 92 ILE A N 1
ATOM 758 C CA . ILE A 1 92 ? 12.424 -0.607 -17.103 1.00 97.38 92 ILE A CA 1
ATOM 759 C C . ILE A 1 92 ? 12.701 -1.764 -16.135 1.00 97.38 92 ILE A C 1
ATOM 761 O O . ILE A 1 92 ? 12.886 -2.925 -16.524 1.00 97.38 92 ILE A O 1
ATOM 765 N N . LYS A 1 93 ? 12.736 -1.462 -14.833 1.00 96.69 93 LYS A N 1
ATOM 766 C CA . LYS A 1 93 ? 12.817 -2.465 -13.769 1.00 96.69 93 LYS A CA 1
ATOM 767 C C . LYS A 1 93 ? 11.578 -3.348 -13.824 1.00 96.69 93 LYS A C 1
ATOM 769 O O . LYS A 1 93 ? 10.459 -2.865 -13.867 1.00 96.69 93 LYS A O 1
ATOM 774 N N . ARG A 1 94 ? 11.786 -4.661 -13.778 1.00 95.69 94 ARG A N 1
ATOM 775 C CA . ARG A 1 94 ? 10.730 -5.650 -14.008 1.00 95.69 94 ARG A CA 1
ATOM 776 C C . ARG A 1 94 ? 10.682 -6.739 -12.929 1.00 95.69 94 ARG A C 1
ATOM 778 O O . ARG A 1 94 ? 11.745 -7.106 -12.411 1.00 95.69 94 ARG A O 1
ATOM 785 N N . PRO A 1 95 ? 9.502 -7.327 -12.657 1.00 97.62 95 PRO A N 1
ATOM 786 C CA . PRO A 1 95 ? 8.177 -6.868 -13.107 1.00 97.62 95 PRO A CA 1
ATOM 787 C C . PRO A 1 95 ? 7.754 -5.556 -12.419 1.00 97.62 95 PRO A C 1
ATOM 789 O O . PRO A 1 95 ? 8.408 -5.140 -11.467 1.00 97.62 95 PRO A O 1
ATOM 792 N N . ILE A 1 96 ? 6.684 -4.923 -12.898 1.00 97.31 96 ILE A N 1
ATOM 793 C CA . ILE A 1 96 ? 5.938 -3.890 -12.162 1.00 97.31 96 ILE A CA 1
ATOM 794 C C . ILE A 1 96 ? 4.504 -4.387 -12.009 1.00 97.31 96 ILE A C 1
ATOM 796 O O . ILE A 1 96 ? 3.914 -4.867 -12.978 1.00 97.31 96 ILE A O 1
ATOM 800 N N . LEU A 1 97 ? 3.965 -4.287 -10.798 1.00 97.00 97 LEU A N 1
ATOM 801 C CA . LEU A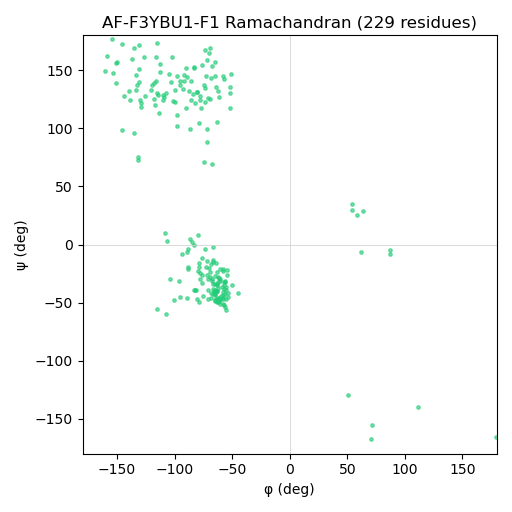 1 97 ? 2.562 -4.539 -10.505 1.00 97.00 97 LEU A CA 1
ATOM 802 C C . LEU A 1 97 ? 1.876 -3.199 -10.219 1.00 97.00 97 LEU A C 1
ATOM 804 O O . LEU A 1 97 ? 2.371 -2.411 -9.410 1.00 97.00 97 LEU A O 1
ATOM 808 N N . SER A 1 98 ? 0.744 -2.961 -10.874 1.00 94.69 98 SER A N 1
ATOM 809 C CA . SER A 1 98 ? -0.145 -1.824 -10.621 1.00 94.69 98 SER A CA 1
ATOM 810 C C . SER A 1 98 ? -1.577 -2.316 -10.381 1.00 94.69 98 SER A C 1
ATOM 812 O O . SER A 1 98 ? -1.919 -3.442 -10.763 1.00 94.69 98 SER A O 1
ATOM 814 N N . LYS A 1 99 ? -2.428 -1.487 -9.768 1.00 92.06 99 LYS A N 1
ATOM 815 C CA . LYS A 1 99 ? -3.892 -1.650 -9.819 1.00 92.06 99 LYS A CA 1
ATOM 816 C C . LYS A 1 99 ? -4.446 -0.474 -10.599 1.00 92.06 99 LYS A C 1
ATOM 818 O O . LYS A 1 99 ? -4.336 0.658 -10.149 1.00 92.06 99 LYS A O 1
ATOM 823 N N . GLU A 1 100 ? -4.992 -0.762 -11.778 1.00 89.50 100 GLU A N 1
ATOM 824 C CA . GLU A 1 100 ? -5.218 0.262 -12.804 1.00 89.50 100 GLU A CA 1
ATOM 825 C C . GLU A 1 100 ? -3.924 1.060 -13.015 1.00 89.50 100 GLU A C 1
ATOM 827 O O . GLU A 1 100 ? -2.861 0.451 -13.181 1.00 89.50 100 GLU A O 1
ATOM 832 N N . ASP A 1 101 ? -3.990 2.383 -12.971 1.00 90.12 101 ASP A N 1
ATOM 833 C CA . ASP A 1 101 ? -2.836 3.241 -13.207 1.00 90.12 101 ASP A CA 1
ATOM 834 C C . ASP A 1 101 ? -2.037 3.532 -11.928 1.00 90.12 101 ASP A C 1
ATOM 836 O O . ASP A 1 101 ? -0.946 4.080 -12.018 1.00 90.12 101 ASP A O 1
ATOM 840 N N . ARG A 1 102 ? -2.492 3.072 -10.753 1.00 89.94 102 ARG A N 1
ATOM 841 C CA . ARG A 1 102 ? -1.780 3.259 -9.481 1.00 89.94 102 ARG A CA 1
ATOM 842 C C . ARG A 1 102 ? -0.609 2.290 -9.338 1.00 89.94 102 ARG A C 1
ATOM 844 O O . ARG A 1 102 ? -0.797 1.066 -9.366 1.00 89.94 102 ARG A O 1
ATOM 851 N N . PHE A 1 103 ? 0.591 2.826 -9.117 1.00 92.38 103 PHE A N 1
ATOM 852 C CA . PHE A 1 103 ? 1.788 2.030 -8.835 1.00 92.38 103 PHE A CA 1
ATOM 853 C C . PHE A 1 103 ? 1.646 1.264 -7.514 1.00 92.38 103 PHE A C 1
ATOM 855 O O . PHE A 1 103 ? 1.222 1.835 -6.514 1.00 92.38 103 PHE A O 1
ATOM 862 N N . LEU A 1 104 ? 2.033 -0.018 -7.486 1.00 91.38 104 LEU A N 1
ATOM 863 C CA . LEU A 1 104 ? 2.088 -0.792 -6.237 1.00 91.38 104 LEU A CA 1
ATOM 864 C C . LEU A 1 104 ? 3.513 -1.202 -5.889 1.00 91.38 104 LEU A C 1
ATOM 866 O O . LEU A 1 104 ? 3.993 -0.936 -4.793 1.00 91.38 104 LEU A O 1
ATOM 870 N N . ILE A 1 105 ? 4.196 -1.892 -6.805 1.00 94.00 105 ILE A N 1
ATOM 871 C CA . ILE A 1 105 ? 5.532 -2.423 -6.528 1.00 94.00 105 ILE A CA 1
ATOM 872 C C . ILE A 1 105 ? 6.303 -2.732 -7.809 1.00 94.00 105 ILE A C 1
ATOM 874 O O . ILE A 1 105 ? 5.735 -3.139 -8.825 1.00 94.00 105 ILE A O 1
ATOM 878 N N . ASN A 1 106 ? 7.631 -2.603 -7.745 1.00 94.50 106 ASN A N 1
ATOM 879 C CA . ASN A 1 106 ? 8.544 -3.124 -8.757 1.00 94.50 106 ASN A CA 1
ATOM 880 C C . ASN A 1 106 ? 9.404 -4.276 -8.213 1.00 94.50 106 ASN A C 1
ATOM 882 O O . ASN A 1 106 ? 9.664 -4.417 -7.018 1.00 94.50 106 ASN A O 1
ATOM 886 N N . GLY A 1 107 ? 9.863 -5.134 -9.120 1.00 94.94 107 GLY A N 1
ATOM 887 C CA . GLY A 1 107 ? 10.486 -6.395 -8.749 1.00 94.94 107 GLY A CA 1
ATOM 888 C C . GLY A 1 107 ? 9.477 -7.396 -8.184 1.00 94.94 107 GLY A C 1
ATOM 889 O O . GLY A 1 107 ? 8.265 -7.249 -8.329 1.00 94.94 107 GLY A O 1
ATOM 890 N N . PHE A 1 108 ? 9.997 -8.461 -7.578 1.00 97.00 108 PHE A N 1
ATOM 891 C CA . PHE A 1 108 ? 9.183 -9.487 -6.938 1.00 97.00 108 PHE A CA 1
ATOM 892 C C . PHE A 1 108 ? 9.812 -9.911 -5.616 1.00 97.00 108 PHE A C 1
ATOM 894 O O . PHE A 1 108 ? 10.968 -10.339 -5.580 1.00 97.00 108 PHE A O 1
ATOM 901 N N . ASN A 1 109 ? 9.019 -9.801 -4.559 1.00 95.25 109 ASN A N 1
ATOM 902 C CA . ASN A 1 109 ? 9.248 -10.373 -3.245 1.00 95.25 109 ASN A CA 1
ATOM 903 C C . ASN A 1 109 ? 7.869 -10.788 -2.719 1.00 95.25 109 ASN A C 1
ATOM 905 O O . ASN A 1 109 ? 6.949 -9.980 -2.762 1.00 95.25 109 ASN A O 1
ATOM 909 N N . GLU A 1 110 ? 7.730 -12.040 -2.291 1.00 95.12 110 GLU A N 1
ATOM 910 C CA . GLU A 1 110 ? 6.438 -12.621 -1.911 1.00 95.12 110 GLU A CA 1
ATOM 911 C C . GLU A 1 110 ? 5.778 -11.873 -0.748 1.00 95.12 110 GLU A C 1
ATOM 913 O O . GLU A 1 110 ? 4.654 -11.413 -0.916 1.00 95.12 110 GLU A O 1
ATOM 918 N N . ALA A 1 111 ? 6.497 -11.643 0.354 1.00 88.12 111 ALA A N 1
ATOM 919 C CA . ALA A 1 111 ? 5.969 -10.917 1.511 1.00 88.12 111 ALA A CA 1
ATOM 920 C C . ALA A 1 111 ? 5.498 -9.502 1.136 1.00 88.12 111 ALA A C 1
ATOM 922 O O . ALA A 1 111 ? 4.396 -9.097 1.489 1.00 88.12 111 ALA A O 1
ATOM 923 N N . LYS A 1 112 ? 6.282 -8.779 0.324 1.00 89.94 112 LYS A N 1
ATOM 924 C CA . LYS A 1 112 ? 5.876 -7.449 -0.153 1.00 89.94 112 LYS A CA 1
ATOM 925 C C . LYS A 1 112 ? 4.670 -7.490 -1.089 1.00 89.94 112 LYS A C 1
ATOM 927 O O . LYS A 1 112 ? 3.885 -6.555 -1.100 1.00 89.94 112 LYS A O 1
ATOM 932 N N . TYR A 1 113 ? 4.530 -8.533 -1.910 1.00 94.88 113 TYR A N 1
ATOM 933 C CA . TYR A 1 113 ? 3.352 -8.701 -2.766 1.00 94.88 113 TYR A CA 1
ATOM 934 C C . TYR A 1 113 ? 2.098 -8.954 -1.926 1.00 94.88 113 TYR A C 1
ATOM 936 O O . TYR A 1 113 ? 1.060 -8.365 -2.216 1.00 94.88 113 TYR A O 1
ATOM 944 N N . GLU A 1 114 ? 2.198 -9.788 -0.886 1.00 88.38 114 GLU A N 1
ATOM 945 C CA . GLU A 1 114 ? 1.113 -10.000 0.079 1.00 88.38 114 GLU A CA 1
ATOM 946 C C . GLU A 1 114 ? 0.700 -8.686 0.727 1.00 88.38 114 GLU A C 1
ATOM 948 O O . GLU A 1 114 ? -0.469 -8.324 0.646 1.00 88.38 114 GLU A O 1
ATOM 953 N N . GLU A 1 115 ? 1.663 -7.942 1.267 1.00 83.62 115 GLU A N 1
ATOM 954 C CA . GLU A 1 115 ? 1.450 -6.644 1.904 1.00 83.62 115 GLU A CA 1
ATOM 955 C C . GLU A 1 115 ? 0.758 -5.640 0.969 1.00 83.62 115 GLU A C 1
ATOM 957 O O . GLU A 1 115 ? -0.305 -5.119 1.304 1.00 83.62 115 GLU A O 1
ATOM 962 N N . VAL A 1 116 ? 1.293 -5.402 -0.239 1.00 86.50 116 VAL A N 1
ATOM 963 C CA . VAL A 1 116 ? 0.690 -4.405 -1.141 1.00 86.50 116 VAL A CA 1
ATOM 964 C C . VAL A 1 116 ? -0.687 -4.836 -1.625 1.00 86.50 116 VAL A C 1
ATOM 966 O O . VAL A 1 116 ? -1.573 -3.994 -1.736 1.00 86.50 116 VAL A O 1
ATOM 969 N N . ILE A 1 117 ? -0.913 -6.123 -1.908 1.00 87.62 117 ILE A N 1
ATOM 970 C CA . ILE A 1 117 ? -2.226 -6.610 -2.352 1.00 87.62 117 ILE A CA 1
ATOM 971 C C . ILE A 1 117 ? -3.239 -6.524 -1.216 1.00 87.62 117 ILE A C 1
ATOM 973 O O . ILE A 1 117 ? -4.354 -6.061 -1.455 1.00 87.62 117 ILE A O 1
ATOM 977 N N . ARG A 1 118 ? -2.843 -6.892 0.007 1.00 82.12 118 ARG A N 1
ATOM 978 C CA . ARG A 1 118 ? -3.641 -6.724 1.225 1.00 82.12 118 ARG A CA 1
ATOM 979 C C . ARG A 1 118 ? -4.050 -5.260 1.385 1.00 82.12 118 ARG A C 1
ATOM 981 O O . ARG A 1 118 ? -5.238 -4.964 1.306 1.00 82.12 118 ARG A O 1
ATOM 988 N N . ASN A 1 119 ? -3.087 -4.340 1.416 1.00 74.06 119 ASN A N 1
ATOM 989 C CA . ASN A 1 119 ? -3.329 -2.896 1.543 1.00 74.06 119 ASN A CA 1
ATOM 990 C C . ASN A 1 119 ? -4.170 -2.312 0.396 1.00 74.06 119 ASN A C 1
ATOM 992 O O . ASN A 1 119 ? -4.907 -1.354 0.584 1.00 74.06 119 ASN A O 1
ATOM 996 N N . THR A 1 120 ? -4.087 -2.895 -0.798 1.00 72.31 120 THR A N 1
ATOM 997 C CA . THR A 1 120 ? -4.847 -2.459 -1.977 1.00 72.31 120 THR A CA 1
ATOM 998 C C . THR A 1 120 ? -6.300 -2.959 -1.9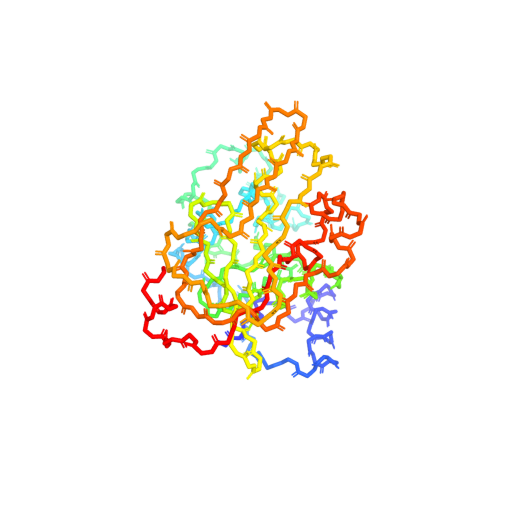85 1.00 72.31 120 THR A C 1
ATOM 1000 O O . THR A 1 120 ? -7.152 -2.403 -2.689 1.00 72.31 120 THR A O 1
ATOM 1003 N N . ASN A 1 121 ? -6.582 -4.044 -1.264 1.00 64.00 121 ASN A N 1
ATOM 1004 C CA . ASN A 1 121 ? -7.926 -4.602 -1.106 1.00 64.00 121 ASN A CA 1
ATOM 1005 C C . ASN A 1 121 ? -8.676 -3.978 0.070 1.00 64.00 121 ASN A C 1
ATOM 1007 O O . ASN A 1 121 ? -9.904 -3.999 0.091 1.00 64.00 121 ASN A O 1
ATOM 1011 N N . ILE A 1 122 ? -7.949 -3.362 0.995 1.00 63.38 122 ILE A N 1
ATOM 1012 C CA . ILE A 1 122 ? -8.516 -2.496 2.011 1.00 63.38 122 ILE A CA 1
ATOM 1013 C C . ILE A 1 122 ? -8.775 -1.151 1.321 1.00 63.38 122 ILE A C 1
ATOM 1015 O O . ILE A 1 122 ? -7.843 -0.412 1.018 1.00 63.38 122 ILE A O 1
ATOM 1019 N N . ASN A 1 123 ? -10.035 -0.836 1.004 1.00 73.50 123 ASN A N 1
ATOM 1020 C CA . ASN A 1 123 ? -10.428 0.509 0.567 1.00 73.50 123 ASN A CA 1
ATOM 1021 C C . ASN A 1 123 ? -10.257 1.464 1.758 1.00 73.50 123 ASN A C 1
ATOM 1023 O O . ASN A 1 123 ? -11.241 1.835 2.380 1.00 73.50 123 ASN A O 1
ATOM 1027 N N . ARG A 1 124 ? -9.015 1.747 2.166 1.00 85.12 124 ARG A N 1
ATOM 1028 C CA . ARG A 1 124 ? -8.726 2.566 3.339 1.00 85.12 124 ARG A CA 1
ATOM 1029 C C . ARG A 1 124 ? -8.643 4.035 2.961 1.00 85.12 124 ARG A C 1
ATOM 1031 O O . ARG A 1 124 ? -8.092 4.371 1.913 1.00 85.12 124 ARG A O 1
ATOM 1038 N N . LYS A 1 125 ? -9.117 4.893 3.851 1.00 89.62 125 LYS A N 1
ATOM 1039 C CA . LYS A 1 125 ? -8.967 6.346 3.785 1.00 89.62 125 LYS A CA 1
ATOM 1040 C C . LYS A 1 125 ? -8.142 6.824 4.966 1.00 89.62 125 LYS A C 1
ATOM 1042 O O . LYS A 1 125 ? -8.291 6.276 6.053 1.00 89.62 125 LYS A O 1
ATOM 1047 N N . ILE A 1 126 ? -7.264 7.792 4.731 1.00 91.31 126 ILE A N 1
ATOM 1048 C CA . ILE A 1 126 ? -6.408 8.374 5.765 1.00 91.31 126 ILE A CA 1
ATOM 1049 C C . ILE A 1 126 ? -7.037 9.687 6.222 1.00 91.31 126 ILE A C 1
ATOM 1051 O O . ILE A 1 126 ? -7.436 10.494 5.387 1.00 91.31 126 ILE A O 1
ATOM 1055 N N . VAL A 1 127 ? -7.120 9.883 7.532 1.00 93.62 127 VAL A N 1
ATOM 1056 C CA . VAL A 1 127 ? -7.662 11.072 8.185 1.00 93.62 127 VAL A CA 1
ATOM 1057 C C . VAL A 1 127 ? -6.533 11.715 8.980 1.00 93.62 127 VAL A C 1
ATOM 1059 O O . VAL A 1 127 ? -5.948 11.074 9.852 1.00 93.62 127 VAL A O 1
ATOM 1062 N N . GLU A 1 128 ? -6.221 12.964 8.628 1.00 89.19 128 GLU A N 1
ATOM 1063 C CA . GLU A 1 128 ? -5.201 13.797 9.289 1.00 89.19 128 GLU A CA 1
ATOM 1064 C C . GLU A 1 128 ? -3.815 13.143 9.392 1.00 89.19 128 GLU A C 1
ATOM 1066 O O . GLU A 1 128 ? -3.085 13.399 10.332 1.00 89.19 128 GLU A O 1
ATOM 1071 N N . GLU A 1 129 ? -3.451 12.270 8.448 1.00 87.50 129 GLU A N 1
ATOM 1072 C CA . GLU A 1 129 ? -2.192 11.492 8.450 1.00 87.50 129 GLU A CA 1
ATOM 1073 C C . GLU A 1 129 ? -2.023 10.516 9.638 1.00 87.50 129 GLU A C 1
ATOM 1075 O O . GLU A 1 129 ? -1.129 9.671 9.607 1.00 87.50 129 GLU A O 1
ATOM 1080 N N . ILE A 1 130 ? -2.933 10.532 10.618 1.00 91.19 130 ILE A N 1
ATOM 1081 C CA . ILE A 1 130 ? -2.869 9.730 11.846 1.00 91.19 130 ILE A CA 1
ATOM 1082 C C . ILE A 1 130 ? -3.754 8.495 11.808 1.00 91.19 130 ILE A C 1
ATOM 1084 O O . ILE A 1 130 ? -3.313 7.410 12.181 1.00 91.19 130 ILE A O 1
ATOM 1088 N N . LEU A 1 131 ? -5.014 8.641 11.400 1.00 94.81 131 LEU A N 1
ATOM 1089 C CA . LEU A 1 131 ? -5.968 7.539 11.425 1.00 94.81 131 LEU A CA 1
ATOM 1090 C C . LEU A 1 131 ? -6.160 6.981 10.023 1.00 94.81 131 LEU A C 1
ATOM 1092 O O . LEU A 1 131 ? -6.306 7.725 9.056 1.00 94.81 131 LEU A O 1
ATOM 1096 N N . TRP A 1 132 ? -6.245 5.664 9.903 1.00 93.62 132 TRP A N 1
ATOM 1097 C CA . TRP A 1 132 ? -6.836 5.028 8.735 1.00 93.62 132 TRP A CA 1
ATOM 1098 C C . TRP A 1 132 ? -8.223 4.494 9.071 1.00 93.62 132 TRP A C 1
ATOM 1100 O O . TRP A 1 132 ? -8.490 4.027 10.176 1.00 93.62 132 TRP A O 1
ATOM 1110 N N . VAL A 1 133 ? -9.109 4.529 8.081 1.00 95.31 133 VAL A N 1
ATOM 1111 C CA . VAL A 1 133 ? -10.464 3.983 8.149 1.00 95.31 133 VAL A CA 1
ATOM 1112 C C . VAL A 1 133 ? -10.653 3.015 6.997 1.00 95.31 133 VAL A C 1
ATOM 1114 O O . VAL A 1 133 ? -10.426 3.384 5.850 1.00 95.31 133 VAL A O 1
ATOM 1117 N N . ALA A 1 134 ? -11.089 1.793 7.278 1.00 91.75 134 ALA A N 1
ATOM 1118 C CA . ALA A 1 134 ? -11.238 0.725 6.298 1.00 91.75 134 ALA A CA 1
ATOM 1119 C C . ALA A 1 134 ? -12.597 0.019 6.417 1.00 91.75 134 ALA A C 1
ATOM 1121 O O . ALA A 1 134 ? -13.006 -0.300 7.533 1.00 91.75 134 ALA A O 1
ATOM 1122 N N . PRO A 1 135 ? -13.296 -0.292 5.310 1.00 90.56 135 PRO A N 1
ATOM 1123 C CA . PRO A 1 135 ? -14.500 -1.108 5.367 1.00 90.56 135 PRO A CA 1
ATOM 1124 C C . PRO A 1 135 ? -14.163 -2.549 5.761 1.00 90.56 135 PRO A C 1
ATOM 1126 O O . PRO A 1 135 ? -13.152 -3.110 5.334 1.00 90.56 135 PRO A O 1
ATOM 1129 N N . VAL A 1 136 ? -15.053 -3.151 6.543 1.00 88.06 136 VAL A N 1
ATOM 1130 C CA . VAL A 1 136 ? -15.052 -4.570 6.922 1.00 88.06 136 VAL A CA 1
ATOM 1131 C C . VAL A 1 136 ? -16.452 -5.152 6.696 1.00 88.06 136 VAL A C 1
ATOM 1133 O O . VAL A 1 136 ? -17.386 -4.404 6.412 1.00 88.06 136 VAL A O 1
ATOM 1136 N N . ASP A 1 137 ? -16.618 -6.473 6.826 1.00 79.88 137 ASP A N 1
ATOM 1137 C CA . ASP A 1 137 ? -17.888 -7.166 6.527 1.00 79.88 137 ASP A CA 1
ATOM 1138 C C . ASP A 1 137 ? -19.117 -6.529 7.197 1.00 79.88 137 ASP A C 1
ATOM 1140 O O . ASP A 1 137 ? -20.198 -6.492 6.612 1.00 79.88 137 ASP A O 1
ATOM 1144 N N . ASN A 1 138 ? -18.947 -6.001 8.413 1.00 86.31 138 ASN A N 1
ATOM 1145 C CA . ASN A 1 138 ? -19.997 -5.320 9.161 1.00 86.31 138 ASN A CA 1
ATOM 1146 C C . ASN A 1 138 ? -19.500 -3.980 9.723 1.00 86.31 138 ASN A C 1
ATOM 1148 O O . ASN A 1 138 ? -19.256 -3.853 10.922 1.00 86.3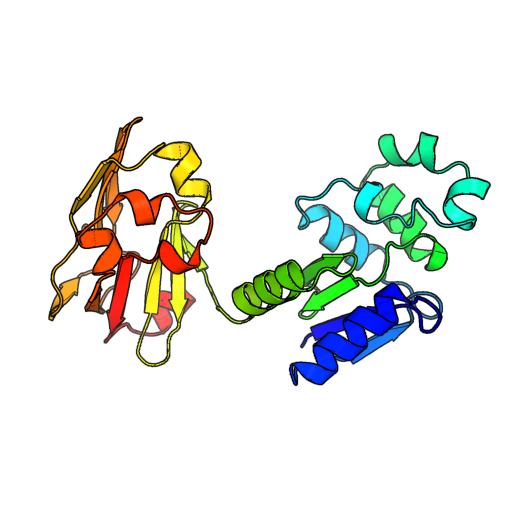1 138 ASN A O 1
ATOM 1152 N N . GLY A 1 139 ? -19.331 -2.990 8.842 1.00 93.62 139 GLY A N 1
ATOM 1153 C CA . GLY A 1 139 ? -19.037 -1.603 9.206 1.00 93.62 139 GLY A CA 1
ATOM 1154 C C . GLY A 1 139 ? -17.631 -1.148 8.819 1.00 93.62 139 GLY A C 1
ATOM 1155 O O . GLY A 1 139 ? -17.154 -1.461 7.728 1.00 93.62 139 GLY A O 1
ATOM 1156 N N . TYR A 1 140 ? -16.977 -0.379 9.690 1.00 96.44 140 TYR A N 1
ATOM 1157 C CA . TYR A 1 140 ? -15.681 0.243 9.408 1.00 96.44 140 TYR A CA 1
ATOM 1158 C C . TYR A 1 140 ? -14.714 0.059 10.566 1.00 96.44 140 TYR A C 1
ATOM 1160 O O . TYR A 1 140 ? -15.052 0.314 11.716 1.00 96.44 140 TYR A O 1
ATOM 1168 N N . ARG A 1 141 ? -13.490 -0.354 10.263 1.00 96.31 141 ARG A N 1
ATOM 1169 C CA . ARG A 1 141 ? -12.392 -0.434 11.218 1.00 96.31 141 ARG A CA 1
ATOM 1170 C C . ARG A 1 141 ? -11.553 0.832 11.153 1.00 96.31 141 ARG A C 1
ATOM 1172 O O . ARG A 1 141 ? -11.269 1.316 10.060 1.00 96.31 141 ARG A O 1
ATOM 1179 N N . ILE A 1 142 ? -11.166 1.336 12.316 1.00 97.19 142 ILE A N 1
ATOM 1180 C CA . ILE A 1 142 ? -10.316 2.514 12.473 1.00 97.19 142 ILE A CA 1
ATOM 1181 C C . ILE A 1 142 ? -9.032 2.074 13.169 1.00 97.19 142 ILE A C 1
ATOM 1183 O O . ILE A 1 142 ? -9.102 1.266 14.096 1.00 97.19 142 ILE A O 1
ATOM 1187 N N . GLY A 1 143 ? -7.883 2.586 12.742 1.00 95.62 143 GLY A N 1
ATOM 1188 C CA . GLY A 1 143 ? -6.585 2.328 13.365 1.00 95.62 143 GLY A CA 1
ATOM 1189 C C . GLY A 1 143 ? -5.582 3.447 13.128 1.00 95.62 143 GLY A C 1
ATOM 1190 O O . GLY A 1 143 ? -5.889 4.399 12.415 1.00 95.62 143 GLY A O 1
ATOM 1191 N N . LEU A 1 144 ? -4.398 3.321 13.724 1.00 94.38 144 LEU A N 1
ATOM 1192 C CA . LEU A 1 144 ? -3.298 4.270 13.546 1.00 94.38 144 LEU A CA 1
ATOM 1193 C C . LEU A 1 144 ? -2.475 3.932 12.306 1.00 94.38 144 LEU A C 1
ATOM 1195 O O . LEU A 1 144 ? -2.201 2.764 12.022 1.00 94.38 144 LEU A O 1
ATOM 1199 N N . THR A 1 145 ? -2.062 4.961 11.577 1.00 90.69 145 THR A N 1
ATOM 1200 C CA . THR A 1 145 ? -1.042 4.845 10.536 1.00 90.69 145 THR A CA 1
ATOM 1201 C C . THR A 1 145 ? 0.327 4.628 11.174 1.00 90.69 145 THR A C 1
ATOM 1203 O O . THR A 1 145 ? 0.582 5.031 12.308 1.00 90.69 145 THR A O 1
ATOM 1206 N N . ASN A 1 146 ? 1.266 4.073 10.409 1.00 84.69 146 ASN A N 1
ATOM 1207 C CA . ASN A 1 146 ? 2.666 4.034 10.846 1.00 84.69 146 ASN A CA 1
ATOM 1208 C C . ASN A 1 146 ? 3.252 5.447 11.030 1.00 84.69 146 ASN A C 1
ATOM 1210 O O . ASN A 1 146 ? 4.142 5.639 11.850 1.00 84.69 146 ASN A O 1
ATOM 1214 N N . GLN A 1 147 ? 2.744 6.440 10.292 1.00 81.81 147 GLN A N 1
ATOM 1215 C CA . GLN A 1 147 ? 3.190 7.830 10.403 1.00 81.81 147 GLN A CA 1
ATOM 1216 C C . GLN A 1 147 ? 2.815 8.452 11.759 1.00 81.81 147 GLN A C 1
ATOM 1218 O O . GLN A 1 147 ? 3.575 9.262 12.282 1.00 81.81 147 GLN A O 1
ATOM 1223 N N . ALA A 1 148 ? 1.711 8.020 12.382 1.00 85.69 148 ALA A N 1
ATOM 1224 C CA . ALA A 1 148 ? 1.334 8.461 13.725 1.00 85.69 148 ALA A CA 1
ATOM 1225 C C . ALA A 1 148 ? 2.424 8.179 14.776 1.00 85.69 148 ALA A C 1
ATOM 1227 O O . ALA A 1 148 ? 2.613 8.965 15.704 1.00 85.69 148 ALA A O 1
ATOM 1228 N N . GLN A 1 149 ? 3.190 7.095 14.611 1.00 82.31 149 GLN A N 1
ATOM 1229 C CA . GLN A 1 149 ? 4.282 6.737 15.523 1.00 82.31 149 GLN A CA 1
ATOM 1230 C C . GLN A 1 149 ? 5.449 7.733 15.458 1.00 82.31 149 GLN A C 1
ATOM 1232 O O . GLN A 1 149 ? 6.108 7.985 16.469 1.00 82.31 149 GLN A O 1
ATOM 1237 N N . ASP A 1 150 ? 5.708 8.343 14.297 1.00 82.06 150 ASP A N 1
ATOM 1238 C CA . ASP A 1 150 ? 6.758 9.358 14.175 1.00 82.06 150 ASP A CA 1
ATOM 1239 C C . ASP A 1 150 ? 6.425 10.599 15.019 1.00 82.06 150 ASP A C 1
ATOM 1241 O O . ASP A 1 150 ? 7.327 11.201 15.619 1.00 82.06 150 ASP A O 1
ATOM 1245 N N . GLU A 1 151 ? 5.139 10.941 15.134 1.00 83.50 151 GLU A N 1
ATOM 1246 C CA . GLU A 1 151 ? 4.652 12.058 15.947 1.00 83.50 151 GLU A CA 1
ATOM 1247 C C . GLU A 1 151 ? 4.592 11.717 17.438 1.00 83.50 151 GLU A C 1
ATOM 1249 O O . GLU A 1 151 ? 5.139 12.457 18.259 1.00 83.50 151 GLU A O 1
ATOM 1254 N N . LEU A 1 152 ? 3.991 10.577 17.781 1.00 85.81 152 LEU A N 1
ATOM 1255 C CA . LEU A 1 152 ? 3.742 10.156 19.162 1.00 85.81 152 LEU A CA 1
ATOM 1256 C C . LEU A 1 152 ? 5.007 9.635 19.862 1.00 85.81 152 LEU A C 1
ATOM 1258 O O . LEU A 1 152 ? 5.208 9.837 21.063 1.00 85.81 152 LEU A O 1
ATOM 1262 N N . GLY A 1 153 ? 5.906 8.995 19.112 1.00 85.56 153 GLY A N 1
ATOM 1263 C CA . GLY A 1 153 ? 6.925 8.124 19.688 1.00 85.56 153 GLY A CA 1
ATOM 1264 C C . GLY A 1 153 ? 6.301 6.835 20.221 1.00 85.56 153 GLY A C 1
ATOM 1265 O O . GLY A 1 153 ? 5.244 6.418 19.765 1.00 85.56 153 GLY A O 1
ATOM 1266 N N . LYS A 1 154 ? 6.968 6.198 21.185 1.00 89.94 154 LYS A N 1
ATOM 1267 C CA . LYS A 1 154 ? 6.496 4.939 21.765 1.00 89.94 154 LYS A CA 1
ATOM 1268 C C . LYS A 1 154 ? 5.291 5.174 22.680 1.00 89.94 154 LYS A C 1
ATOM 1270 O O . LYS A 1 154 ? 5.414 5.916 23.657 1.00 89.94 154 LYS A O 1
ATOM 1275 N N . ILE A 1 155 ? 4.177 4.515 22.398 1.00 92.81 155 ILE A N 1
ATOM 1276 C CA . ILE A 1 155 ? 2.956 4.489 23.196 1.00 92.81 155 ILE A CA 1
ATOM 1277 C C . ILE A 1 155 ? 3.192 3.673 24.473 1.00 92.81 155 ILE A C 1
ATOM 1279 O O . ILE A 1 155 ? 3.630 2.519 24.469 1.00 92.81 155 ILE A O 1
ATOM 1283 N N . THR A 1 156 ? 2.901 4.297 25.609 1.00 93.31 156 THR A N 1
ATOM 1284 C CA . THR A 1 156 ? 3.001 3.690 26.941 1.00 93.31 156 THR A CA 1
ATOM 1285 C C . THR A 1 156 ? 1.636 3.326 27.502 1.00 93.31 156 THR A C 1
ATOM 1287 O O . THR A 1 156 ? 1.542 2.367 28.270 1.00 93.31 156 THR A O 1
ATOM 1290 N N . TYR A 1 157 ? 0.588 4.061 27.126 1.00 94.50 157 TYR A N 1
ATOM 1291 C CA . TYR A 1 157 ? -0.770 3.819 27.593 1.00 94.50 157 TYR A CA 1
ATOM 1292 C C . TYR A 1 157 ? -1.809 4.308 26.576 1.00 94.50 157 TYR A C 1
ATOM 1294 O O . TYR A 1 157 ? -1.588 5.289 25.868 1.00 94.50 157 TYR A O 1
ATOM 1302 N N . ALA A 1 158 ? -2.952 3.625 26.513 1.00 95.56 158 ALA A N 1
ATOM 1303 C CA . ALA A 1 158 ? -4.064 3.978 25.640 1.00 95.56 158 ALA A CA 1
ATOM 1304 C C . ALA A 1 158 ? -5.414 3.789 26.347 1.00 95.56 158 ALA A C 1
ATOM 1306 O O . ALA A 1 158 ? -5.694 2.728 26.910 1.00 95.56 158 ALA A O 1
ATOM 1307 N N . THR A 1 159 ? -6.284 4.795 26.266 1.00 97.12 159 THR A N 1
ATOM 1308 C CA . THR A 1 159 ? -7.666 4.713 26.754 1.00 97.12 159 THR A CA 1
ATOM 1309 C C . THR A 1 159 ? -8.602 4.399 25.593 1.00 97.12 159 THR A C 1
ATOM 1311 O O . THR A 1 159 ? -8.826 5.231 24.715 1.00 97.12 159 THR A O 1
ATOM 1314 N N . PHE A 1 160 ? -9.178 3.196 25.606 1.00 97.56 160 PHE A N 1
ATOM 1315 C CA . PHE A 1 160 ? -10.125 2.739 24.589 1.00 97.56 160 PHE A CA 1
ATOM 1316 C C . PHE A 1 160 ? -11.583 3.082 24.945 1.00 97.56 160 PHE A C 1
ATOM 1318 O O . PHE A 1 160 ? -11.953 3.104 26.126 1.00 97.56 160 PHE A O 1
ATOM 1325 N N . PRO A 1 161 ? -12.451 3.266 23.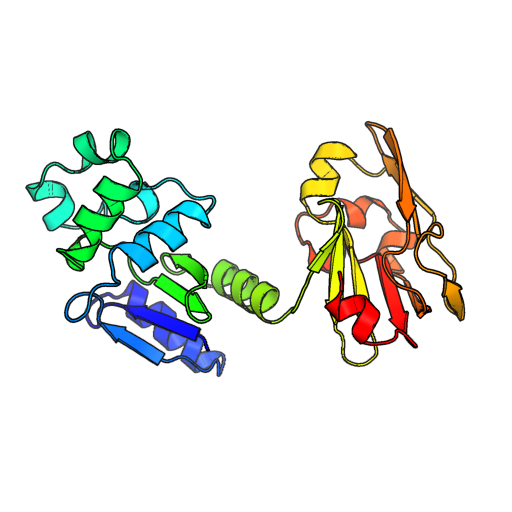934 1.00 96.81 161 PRO A N 1
ATOM 1326 C CA . PRO A 1 161 ? -13.886 3.405 24.138 1.00 96.81 161 PRO A CA 1
ATOM 1327 C C . PRO A 1 161 ? -14.506 2.047 24.499 1.00 96.81 161 PRO A C 1
ATOM 1329 O O . PRO A 1 161 ? -13.886 0.991 24.360 1.00 96.81 161 PRO A O 1
ATOM 1332 N N . LYS A 1 162 ? -15.759 2.042 24.962 1.00 95.44 162 LYS A N 1
ATOM 1333 C CA . LYS A 1 162 ? -16.421 0.799 25.390 1.00 95.44 162 LYS A CA 1
ATOM 1334 C C . LYS A 1 162 ? -17.219 0.165 24.246 1.00 95.44 162 LYS A C 1
ATOM 1336 O O . LYS A 1 162 ? -18.008 0.869 23.614 1.00 95.44 162 LYS A O 1
ATOM 1341 N N . PRO A 1 163 ? -17.114 -1.158 24.016 1.00 97.50 163 PRO A N 1
ATOM 1342 C CA . PRO A 1 163 ? -18.047 -1.863 23.142 1.00 97.50 163 PRO A CA 1
ATOM 1343 C C . PRO A 1 163 ? -19.509 -1.587 23.528 1.00 97.50 163 PRO A C 1
ATOM 1345 O O . PRO A 1 163 ? -19.864 -1.587 24.707 1.00 97.50 163 PRO A O 1
ATOM 1348 N N . GLY A 1 164 ? -20.350 -1.333 22.528 1.00 96.44 164 GLY A N 1
ATOM 1349 C CA . GLY A 1 164 ? -21.755 -0.946 22.671 1.00 96.44 164 GLY A CA 1
ATOM 1350 C C . GLY A 1 164 ? -22.008 0.558 22.834 1.00 96.44 164 GLY A C 1
ATOM 1351 O O . GLY A 1 164 ? -23.163 0.973 22.801 1.00 96.44 164 GLY A O 1
ATOM 1352 N N . GLN A 1 165 ? -20.971 1.385 22.993 1.00 97.19 165 GLN A N 1
ATOM 1353 C CA . GLN A 1 165 ? -21.109 2.842 23.037 1.00 97.19 165 GLN A CA 1
ATOM 1354 C C . GLN A 1 165 ? -21.393 3.404 21.637 1.00 97.19 165 GLN A C 1
ATOM 1356 O O . GLN A 1 165 ? -20.716 3.049 20.674 1.00 97.19 165 GLN A O 1
ATOM 1361 N N . THR A 1 166 ? -22.355 4.319 21.523 1.00 97.75 166 THR A N 1
ATOM 1362 C CA . THR A 1 166 ? -22.490 5.175 20.336 1.00 97.75 166 THR A CA 1
ATOM 1363 C C . THR A 1 166 ? -21.493 6.324 20.431 1.00 97.75 166 THR A C 1
ATOM 1365 O O . THR A 1 166 ? -21.410 6.974 21.472 1.00 97.75 166 THR A O 1
ATOM 1368 N N . ILE A 1 167 ? -20.751 6.557 19.353 1.00 97.69 167 ILE A N 1
ATOM 1369 C CA . ILE A 1 167 ? -19.797 7.654 19.205 1.00 97.69 167 ILE A CA 1
ATOM 1370 C C . ILE A 1 167 ? -20.219 8.537 18.032 1.00 97.69 167 ILE A C 1
ATOM 1372 O O . ILE A 1 167 ? -20.627 8.037 16.978 1.00 97.69 167 ILE A O 1
ATOM 1376 N N . VAL A 1 168 ? -20.142 9.849 18.216 1.00 98.00 168 VAL A N 1
ATOM 1377 C CA . VAL A 1 168 ? -20.430 10.849 17.186 1.00 98.00 168 VAL A CA 1
ATOM 1378 C C . VAL A 1 168 ? -19.124 11.316 16.549 1.00 98.00 168 VAL A C 1
ATOM 1380 O O . VAL A 1 168 ? -18.089 11.408 17.203 1.00 98.00 168 VAL A O 1
ATOM 1383 N N . LYS A 1 169 ? -19.153 11.610 15.246 1.00 97.69 169 LYS A N 1
ATOM 1384 C CA . LYS A 1 169 ? -18.016 12.222 14.547 1.00 97.69 169 LYS A CA 1
ATOM 1385 C C . LYS A 1 169 ? -17.543 13.481 15.292 1.00 97.69 169 LYS A C 1
ATOM 1387 O O . LYS A 1 169 ? -18.361 14.357 15.570 1.00 97.69 169 LYS A O 1
ATOM 1392 N N . GLY A 1 170 ? -16.239 13.579 15.540 1.00 96.62 170 GLY A N 1
ATOM 1393 C CA . GLY A 1 170 ? -15.618 14.661 16.311 1.00 96.62 170 GLY A CA 1
ATOM 1394 C C . GLY A 1 170 ? -15.579 14.424 17.827 1.00 96.62 170 GLY A C 1
ATOM 1395 O O . GLY A 1 170 ? -15.020 15.231 18.556 1.00 96.62 170 GLY A O 1
ATOM 1396 N N . GLU A 1 171 ? -16.167 13.338 18.338 1.00 97.19 171 GLU A N 1
ATOM 1397 C CA . GLU A 1 171 ? -15.981 12.940 19.739 1.00 97.19 171 GLU A CA 1
ATOM 1398 C C . GLU A 1 171 ? -14.688 12.144 19.916 1.00 97.19 171 GLU A C 1
ATOM 1400 O O . GLU A 1 171 ? -14.252 11.445 19.002 1.00 97.19 171 GLU A O 1
ATOM 1405 N N . SER A 1 172 ? -14.114 12.201 21.118 1.00 96.88 172 SER A N 1
ATOM 1406 C CA . SER A 1 172 ? -12.929 11.432 21.505 1.00 96.88 172 SER A CA 1
ATOM 1407 C C . SER A 1 172 ? -13.085 9.937 21.222 1.00 96.88 172 SER A C 1
ATOM 1409 O O . SER A 1 172 ? -13.968 9.274 21.777 1.00 96.88 172 SER A O 1
ATOM 1411 N N . LEU A 1 173 ? -12.232 9.411 20.341 1.00 97.50 173 LEU A N 1
ATOM 1412 C CA . LEU A 1 173 ? -12.184 7.996 19.987 1.00 97.50 173 LEU A CA 1
ATOM 1413 C C . LEU A 1 173 ? -11.141 7.252 20.814 1.00 97.50 173 LEU A C 1
ATOM 1415 O O . LEU A 1 173 ? -11.407 6.137 21.257 1.00 97.50 173 LEU A O 1
ATOM 1419 N N . ILE A 1 174 ? -9.953 7.837 20.958 1.00 96.88 174 ILE A N 1
ATOM 1420 C CA . ILE A 1 174 ? -8.832 7.252 21.687 1.00 96.88 174 ILE A CA 1
ATOM 1421 C C . ILE A 1 174 ? -7.958 8.354 22.281 1.00 96.88 174 ILE A C 1
ATOM 1423 O O . ILE A 1 174 ? -7.666 9.355 21.628 1.00 96.88 174 ILE A O 1
ATOM 1427 N N . GLU A 1 175 ? -7.506 8.133 23.509 1.00 96.62 175 GLU A N 1
ATOM 1428 C CA . GLU A 1 175 ? -6.475 8.941 24.159 1.00 96.62 175 GLU A CA 1
ATOM 1429 C C . GLU A 1 175 ? -5.201 8.101 24.258 1.00 96.62 175 GLU A C 1
ATOM 1431 O O . GLU A 1 175 ? -5.244 6.967 24.741 1.00 96.62 175 GLU A O 1
ATOM 1436 N N . LEU A 1 176 ? -4.084 8.640 23.775 1.00 95.31 176 LEU A N 1
ATOM 1437 C CA . LEU A 1 176 ? -2.781 7.986 23.741 1.00 95.31 176 LEU A CA 1
ATOM 1438 C C . LEU A 1 176 ? -1.783 8.776 24.582 1.00 95.31 176 LEU A C 1
ATOM 1440 O O . LEU A 1 176 ? -1.550 9.959 24.341 1.00 95.31 176 LEU A O 1
ATOM 1444 N N . GLU A 1 177 ? -1.150 8.098 25.532 1.00 94.31 177 GLU A N 1
ATOM 1445 C CA . GLU A 1 177 ? 0.047 8.581 26.208 1.00 94.31 177 GLU A CA 1
ATOM 1446 C C . GLU A 1 177 ? 1.260 7.902 25.575 1.00 94.31 177 GLU A C 1
ATOM 1448 O O . GLU A 1 177 ? 1.353 6.672 25.517 1.00 94.31 177 GLU A O 1
ATOM 1453 N N . ALA A 1 178 ? 2.182 8.718 25.076 1.00 93.06 178 ALA A N 1
ATOM 1454 C CA . ALA A 1 178 ? 3.399 8.274 24.427 1.00 93.06 178 ALA A CA 1
ATOM 1455 C C . ALA A 1 178 ? 4.610 9.077 24.920 1.00 93.06 178 ALA A C 1
ATOM 1457 O O . ALA A 1 178 ? 4.484 10.094 25.603 1.00 93.06 178 ALA A O 1
ATOM 1458 N N . GLU A 1 179 ? 5.815 8.623 24.573 1.00 90.75 179 GLU A N 1
ATOM 1459 C CA . GLU A 1 179 ? 7.070 9.233 25.034 1.00 90.75 179 GLU A CA 1
ATOM 1460 C C . GLU A 1 179 ? 7.193 10.727 24.696 1.00 90.75 179 GLU A C 1
ATOM 1462 O O . GLU A 1 179 ? 7.840 11.468 25.442 1.00 90.75 179 GLU A O 1
ATOM 1467 N N . LYS A 1 180 ? 6.616 11.174 23.573 1.00 86.69 180 LYS A N 1
ATOM 1468 C CA . LYS A 1 180 ? 6.732 12.568 23.124 1.00 86.69 180 LYS A CA 1
ATOM 1469 C C . LYS A 1 180 ? 5.552 13.435 23.546 1.00 86.69 180 LYS A C 1
ATOM 1471 O O . LYS A 1 180 ? 5.744 14.634 23.756 1.00 86.69 180 LYS A O 1
ATOM 1476 N N . SER A 1 181 ? 4.354 12.867 23.648 1.00 87.75 181 SER A N 1
ATOM 1477 C CA . SER A 1 181 ? 3.131 13.627 23.899 1.00 87.75 181 SER A CA 1
ATOM 1478 C C . SER A 1 181 ? 2.004 12.770 24.467 1.00 87.75 181 SER A C 1
ATOM 1480 O O . SER A 1 181 ? 1.990 11.548 24.337 1.00 87.75 181 SER A O 1
ATOM 1482 N N . VAL A 1 182 ? 1.027 13.457 25.058 1.00 92.06 182 VAL A N 1
ATOM 1483 C CA . VAL A 1 182 ? -0.319 12.925 25.281 1.00 92.06 182 VAL A CA 1
ATOM 1484 C C . VAL A 1 182 ? -1.208 13.522 24.200 1.00 92.06 182 VAL A C 1
ATOM 1486 O O . VAL A 1 182 ? -1.252 14.747 24.061 1.00 92.06 182 VAL A O 1
ATOM 1489 N N . SER A 1 183 ? -1.868 12.667 23.429 1.00 92.25 183 SER A N 1
ATOM 1490 C CA . SER A 1 183 ? -2.674 13.059 22.277 1.00 92.25 183 SER A CA 1
ATOM 1491 C C . SER A 1 183 ? -4.044 12.402 22.345 1.00 92.25 183 SER A C 1
ATOM 1493 O O . SER A 1 183 ? -4.170 11.226 22.676 1.00 92.25 183 SER A O 1
ATOM 1495 N N . GLU A 1 184 ? -5.072 13.159 21.992 1.00 94.88 184 GLU A N 1
ATOM 1496 C CA . GLU A 1 184 ? -6.445 12.681 21.893 1.00 94.88 184 GLU A CA 1
ATOM 1497 C C . GLU A 1 184 ? -6.873 12.763 20.431 1.00 94.88 184 GLU A C 1
ATOM 1499 O O . GLU A 1 184 ? -6.692 13.797 19.787 1.00 94.88 184 GLU A O 1
ATOM 1504 N N . TYR A 1 185 ? -7.406 11.663 19.904 1.00 95.62 185 TYR A N 1
ATOM 1505 C CA . TYR A 1 185 ? -7.836 11.573 18.515 1.00 95.62 185 TYR A CA 1
ATOM 1506 C C . TYR A 1 185 ? -9.342 11.378 18.438 1.00 95.62 185 TYR A C 1
ATOM 1508 O O . TYR A 1 185 ? -9.917 10.509 19.098 1.00 95.62 185 TYR A O 1
ATOM 1516 N N . GLU A 1 186 ? -9.978 12.197 17.608 1.00 97.50 186 GLU A N 1
ATOM 1517 C CA . GLU A 1 186 ? -11.424 12.214 17.432 1.00 97.50 186 GLU A CA 1
ATOM 1518 C C . GLU A 1 186 ? -11.893 11.145 16.437 1.00 97.50 186 GLU A C 1
ATOM 1520 O O . GLU A 1 186 ? -11.193 10.765 15.495 1.00 97.50 186 GLU A O 1
ATOM 1525 N N . SER A 1 187 ? -13.126 10.670 16.609 1.00 97.69 187 SER A N 1
ATOM 1526 C CA . SER A 1 187 ? -13.735 9.732 15.679 1.00 97.69 187 SER A CA 1
ATOM 1527 C C . SER A 1 187 ? -14.033 10.423 14.344 1.00 97.69 187 SER A C 1
ATOM 1529 O O . SER A 1 187 ? -14.800 11.391 14.310 1.00 97.69 187 SER A O 1
ATOM 1531 N N . PRO A 1 188 ? -13.542 9.902 13.205 1.00 97.50 188 PRO A N 1
ATOM 1532 C CA . PRO A 1 188 ? -13.877 10.425 11.881 1.00 97.50 188 PRO A CA 1
ATOM 1533 C C . PRO A 1 188 ? -15.320 10.110 11.449 1.00 97.50 188 PRO A C 1
ATOM 1535 O O . PRO A 1 188 ? -15.823 10.695 10.486 1.00 97.50 188 PRO A O 1
ATOM 1538 N N . LEU A 1 189 ? -15.992 9.182 12.138 1.00 97.94 189 LEU A N 1
ATOM 1539 C CA . LEU A 1 189 ? -17.294 8.629 11.770 1.00 97.94 189 LEU A CA 1
ATOM 1540 C C . LEU A 1 189 ? -18.246 8.589 12.974 1.00 97.94 189 LEU A C 1
ATOM 1542 O O . LEU A 1 189 ? -17.831 8.297 14.093 1.00 97.94 189 LEU A O 1
ATOM 1546 N N . THR A 1 190 ? -19.540 8.800 12.730 1.00 98.38 190 THR A N 1
ATOM 1547 C CA . THR A 1 190 ? -20.604 8.488 13.700 1.00 98.38 190 THR A CA 1
ATOM 1548 C C . THR A 1 190 ? -21.048 7.033 13.548 1.00 98.38 190 THR A C 1
ATOM 1550 O O . THR A 1 190 ? -21.343 6.615 12.423 1.00 98.38 190 THR A O 1
ATOM 1553 N N . GLY A 1 191 ? -21.151 6.292 14.656 1.00 97.88 191 GLY A N 1
ATOM 1554 C CA . GLY A 1 191 ? -21.631 4.907 14.687 1.00 97.88 191 GLY A CA 1
ATOM 1555 C C . GLY A 1 191 ? -21.619 4.289 16.087 1.00 97.88 191 GLY A C 1
ATOM 1556 O O . GLY A 1 191 ? -21.462 4.985 17.087 1.00 97.88 191 GLY A O 1
ATOM 1557 N N . THR A 1 192 ? -21.749 2.967 16.159 1.00 98.31 192 THR A N 1
ATOM 1558 C CA . THR A 1 192 ? -21.694 2.195 17.410 1.00 98.31 192 THR A CA 1
ATOM 1559 C C . THR A 1 192 ? -20.424 1.350 17.475 1.00 98.31 192 THR A C 1
ATOM 1561 O O . THR A 1 192 ? -20.135 0.593 16.544 1.00 98.31 192 THR A O 1
ATOM 1564 N N . ILE A 1 193 ? -19.673 1.448 18.579 1.00 98.25 193 ILE A N 1
ATOM 1565 C CA . ILE A 1 193 ? -18.462 0.658 18.843 1.00 98.25 193 ILE A CA 1
ATOM 1566 C C . ILE A 1 193 ? -18.856 -0.818 18.923 1.00 98.25 193 ILE A C 1
ATOM 1568 O O . ILE A 1 193 ? -19.443 -1.267 19.904 1.00 98.25 193 ILE A O 1
ATOM 1572 N N . HIS A 1 194 ? -18.542 -1.587 17.887 1.00 97.25 194 HIS A N 1
ATOM 1573 C CA . HIS A 1 194 ? -18.828 -3.017 17.846 1.00 97.25 194 HIS A CA 1
ATOM 1574 C C . HIS A 1 194 ? -17.778 -3.815 18.617 1.00 97.25 194 HIS A C 1
ATOM 1576 O O . HIS A 1 194 ? -18.115 -4.673 19.429 1.00 97.25 194 HIS A O 1
ATOM 1582 N N . SER A 1 195 ? -16.505 -3.512 18.374 1.00 97.19 195 SER A N 1
ATOM 1583 C CA . SER A 1 195 ? -15.374 -4.142 19.048 1.00 97.19 195 SER A CA 1
ATOM 1584 C C . SER A 1 195 ? -14.201 -3.178 19.158 1.00 97.19 195 SER A C 1
ATOM 1586 O O . SER A 1 195 ? -14.079 -2.236 18.371 1.00 97.19 195 SER A O 1
ATOM 1588 N N . ILE A 1 196 ? -13.335 -3.442 20.131 1.00 98.19 196 ILE A N 1
ATOM 1589 C CA . ILE A 1 196 ? -12.045 -2.775 20.302 1.00 98.19 196 ILE A CA 1
ATOM 1590 C C . ILE A 1 196 ? -10.921 -3.792 20.141 1.00 98.19 196 ILE A C 1
ATOM 1592 O O . ILE A 1 196 ? -11.153 -4.998 20.260 1.00 98.19 196 ILE A O 1
ATOM 1596 N N . ASN A 1 197 ? -9.711 -3.314 19.885 1.00 97.38 197 ASN A N 1
ATOM 1597 C CA . ASN A 1 197 ? -8.526 -4.156 19.885 1.00 97.38 197 ASN A CA 1
ATOM 1598 C C . ASN A 1 197 ? -8.163 -4.560 21.314 1.00 97.38 197 ASN A C 1
ATOM 1600 O O . ASN A 1 197 ? -7.391 -3.881 21.981 1.00 97.38 197 ASN A O 1
ATOM 1604 N N . GLU A 1 198 ? -8.744 -5.664 21.784 1.00 96.44 198 GLU A N 1
ATOM 1605 C CA . GLU A 1 198 ? -8.542 -6.173 23.147 1.00 96.44 198 GLU A CA 1
ATOM 1606 C C . GLU A 1 198 ? -7.061 -6.391 23.464 1.00 96.44 198 GLU A C 1
ATOM 1608 O O . GLU A 1 198 ? -6.613 -6.033 24.547 1.00 96.44 198 GLU A O 1
ATOM 1613 N N . ALA A 1 199 ? -6.283 -6.883 22.496 1.00 95.88 199 ALA A N 1
ATOM 1614 C CA . ALA A 1 199 ? -4.850 -7.062 22.680 1.00 95.88 199 ALA A CA 1
ATOM 1615 C C . ALA A 1 199 ? -4.155 -5.718 22.953 1.00 95.88 199 ALA A C 1
ATOM 1617 O O . ALA A 1 199 ? -3.371 -5.624 23.890 1.00 95.88 199 ALA A O 1
ATOM 1618 N N . ALA A 1 200 ? -4.473 -4.671 22.186 1.00 95.75 200 ALA A N 1
ATOM 1619 C CA . ALA A 1 200 ? -3.904 -3.337 22.394 1.00 95.75 200 ALA A CA 1
ATOM 1620 C C . ALA A 1 200 ? -4.445 -2.620 23.646 1.00 95.75 200 ALA A C 1
ATOM 1622 O O . ALA A 1 200 ? -3.769 -1.766 24.219 1.00 95.75 200 ALA A O 1
ATOM 1623 N N . ALA A 1 201 ? -5.657 -2.965 24.084 1.00 94.88 201 ALA A N 1
ATOM 1624 C CA . ALA A 1 201 ? -6.214 -2.489 25.345 1.00 94.88 201 ALA A CA 1
ATOM 1625 C C . ALA A 1 201 ? -5.518 -3.128 26.562 1.00 94.88 201 ALA A C 1
ATOM 1627 O O . ALA A 1 201 ? -5.430 -2.496 27.613 1.00 94.88 201 ALA A O 1
ATOM 1628 N N . GLU A 1 202 ? -5.015 -4.360 26.427 1.00 95.62 202 GLU A N 1
ATOM 1629 C CA . GLU A 1 202 ? -4.184 -5.025 27.440 1.00 95.62 202 GLU A CA 1
ATOM 1630 C C . GLU A 1 202 ? -2.708 -4.596 27.367 1.00 95.62 202 GLU A C 1
ATOM 1632 O O . GLU A 1 202 ? -2.067 -4.415 28.403 1.00 95.62 202 GLU A O 1
ATOM 1637 N N . ASP A 1 203 ? -2.174 -4.417 26.156 1.00 95.75 203 ASP A N 1
ATOM 1638 C CA . ASP A 1 203 ? -0.799 -3.998 25.879 1.00 95.75 203 ASP A CA 1
ATOM 1639 C C . ASP A 1 203 ? -0.767 -2.912 24.793 1.00 95.75 203 ASP A C 1
ATOM 1641 O O . ASP A 1 203 ? -0.751 -3.191 23.590 1.00 95.75 203 ASP A O 1
ATOM 1645 N N . SER A 1 204 ? -0.710 -1.648 25.223 1.00 95.19 204 SER A N 1
ATOM 1646 C CA . SER A 1 204 ? -0.744 -0.491 24.319 1.00 95.19 204 SER A CA 1
ATOM 1647 C C . SER A 1 204 ? 0.459 -0.402 23.377 1.00 95.19 204 SER A C 1
ATOM 1649 O O . SER A 1 204 ? 0.353 0.264 22.352 1.00 95.19 204 SER A O 1
ATOM 1651 N N . SER A 1 205 ? 1.557 -1.124 23.641 1.00 91.62 205 SER A N 1
ATOM 1652 C CA . SER A 1 205 ? 2.710 -1.167 22.726 1.00 91.62 205 SER A CA 1
ATOM 1653 C C . SER A 1 205 ? 2.396 -1.850 21.391 1.00 91.62 205 SER A C 1
ATOM 1655 O O . SER A 1 205 ? 3.120 -1.671 20.413 1.00 91.62 205 SER A O 1
ATOM 1657 N N . ILE A 1 206 ? 1.282 -2.588 21.307 1.00 93.75 206 ILE A N 1
ATOM 1658 C CA . ILE A 1 206 ? 0.768 -3.129 20.043 1.00 93.75 206 ILE A CA 1
ATOM 1659 C C . ILE A 1 206 ? 0.417 -2.007 19.062 1.00 93.75 206 ILE A C 1
ATOM 1661 O O . ILE A 1 206 ? 0.526 -2.221 17.858 1.00 93.75 206 ILE A O 1
ATOM 1665 N N . LEU A 1 207 ? 0.046 -0.819 19.553 1.00 93.00 207 LEU A N 1
ATOM 1666 C CA . LEU A 1 207 ? -0.217 0.359 18.723 1.00 93.00 207 LEU A CA 1
ATOM 1667 C C . LEU A 1 207 ? 1.065 1.002 18.143 1.00 93.00 207 LEU A C 1
ATOM 1669 O O . LEU A 1 207 ? 0.964 1.887 17.293 1.00 93.00 207 LEU A O 1
ATOM 1673 N N . ASP A 1 208 ? 2.245 0.493 18.513 1.00 88.69 208 ASP A N 1
ATOM 1674 C CA . ASP A 1 208 ? 3.555 0.866 17.957 1.00 88.69 208 ASP A CA 1
ATOM 1675 C C . ASP A 1 208 ? 4.175 -0.226 17.061 1.00 88.69 208 ASP A C 1
ATOM 1677 O O . ASP A 1 208 ? 5.364 -0.178 16.729 1.00 88.69 208 ASP A O 1
ATOM 1681 N N . ASP A 1 209 ? 3.428 -1.275 16.704 1.00 88.69 209 ASP A N 1
ATOM 1682 C CA . ASP A 1 209 ? 3.962 -2.350 15.863 1.00 88.69 209 ASP A CA 1
ATOM 1683 C C . ASP A 1 209 ? 4.257 -1.856 14.429 1.00 88.69 209 ASP A C 1
ATOM 1685 O O . ASP A 1 209 ? 3.643 -0.921 13.917 1.00 88.69 209 ASP A O 1
ATOM 1689 N N . LEU A 1 210 ? 5.201 -2.510 13.748 1.00 76.31 210 LEU A N 1
ATOM 1690 C CA . LEU A 1 210 ? 5.497 -2.237 12.336 1.00 76.31 210 LEU A CA 1
ATOM 1691 C C . LEU A 1 210 ? 4.400 -2.777 11.402 1.00 76.31 210 LEU A C 1
ATOM 1693 O O . LEU A 1 210 ? 4.324 -2.387 10.234 1.00 76.31 210 LEU A O 1
ATOM 1697 N N . ASP A 1 211 ? 3.591 -3.719 11.890 1.00 80.31 211 ASP A N 1
ATOM 1698 C CA . ASP A 1 211 ? 2.446 -4.276 11.184 1.00 80.31 211 ASP A CA 1
ATOM 1699 C C . ASP A 1 211 ? 1.185 -3.433 11.420 1.00 80.31 211 ASP A C 1
ATOM 1701 O O . ASP A 1 211 ? 0.484 -3.595 12.421 1.00 80.31 211 ASP A O 1
ATOM 1705 N N . GLU A 1 212 ? 0.866 -2.577 10.444 1.00 78.50 212 GLU A N 1
ATOM 1706 C CA . GLU A 1 212 ? -0.272 -1.644 10.464 1.00 78.50 212 GLU A CA 1
ATOM 1707 C C . GLU A 1 212 ? -1.632 -2.338 10.734 1.00 78.50 212 GLU A C 1
ATOM 1709 O O . GLU A 1 212 ? -2.570 -1.706 11.217 1.00 78.50 212 GLU A O 1
ATOM 1714 N N . GLU A 1 213 ? -1.766 -3.653 10.481 1.00 79.00 213 GLU A N 1
ATOM 1715 C CA . GLU A 1 213 ? -2.999 -4.397 10.806 1.00 79.00 213 GLU A CA 1
ATOM 1716 C C . GLU A 1 213 ? -3.237 -4.565 12.296 1.00 79.00 213 GLU A C 1
ATOM 1718 O O . GLU A 1 213 ? -4.386 -4.702 12.718 1.00 79.00 213 GLU A O 1
ATOM 1723 N N . LYS A 1 214 ? -2.167 -4.577 13.089 1.00 88.25 214 LYS A N 1
ATOM 1724 C CA . LYS A 1 214 ? -2.256 -4.679 14.544 1.00 88.25 214 LYS A CA 1
ATOM 1725 C C . LYS A 1 214 ? -2.609 -3.348 15.186 1.00 88.25 214 LYS A C 1
ATOM 1727 O O . LYS A 1 214 ? -3.133 -3.349 16.293 1.00 88.25 214 LYS A O 1
ATOM 1732 N N . LEU A 1 215 ? -2.403 -2.247 14.466 1.00 93.19 215 LEU A N 1
ATOM 1733 C CA . LEU A 1 215 ? -2.622 -0.882 14.944 1.00 93.19 215 LEU A CA 1
ATOM 1734 C C . LEU A 1 215 ? -4.095 -0.462 14.917 1.00 93.19 215 LEU A C 1
ATOM 1736 O O . LEU A 1 215 ? -4.422 0.711 15.101 1.00 93.19 215 LEU A O 1
ATOM 1740 N N . TRP A 1 216 ? -5.009 -1.394 14.636 1.00 95.81 216 TRP A N 1
ATOM 1741 C CA . TRP A 1 216 ? -6.433 -1.107 14.697 1.00 95.81 216 TRP A CA 1
ATOM 1742 C C . TRP A 1 216 ? -6.868 -0.792 16.128 1.00 95.81 216 TRP A C 1
ATOM 1744 O O . TRP A 1 216 ? -6.367 -1.369 17.089 1.00 95.81 216 TRP A O 1
ATOM 1754 N N . ILE A 1 217 ? -7.822 0.122 16.255 1.00 97.38 217 ILE A N 1
ATOM 1755 C CA . ILE A 1 217 ? -8.329 0.629 17.527 1.00 97.38 217 ILE A CA 1
ATOM 1756 C C . ILE A 1 217 ? -9.726 0.068 17.778 1.00 97.38 217 ILE A C 1
ATOM 1758 O O . ILE A 1 217 ? -9.953 -0.645 18.755 1.00 97.38 217 ILE A O 1
ATOM 1762 N N . VAL A 1 218 ? -10.661 0.357 16.865 1.00 98.06 218 VAL A N 1
ATOM 1763 C CA . VAL A 1 218 ? -12.065 -0.061 16.962 1.00 98.06 218 VAL A CA 1
ATOM 1764 C C . VAL A 1 218 ? -12.610 -0.561 15.634 1.00 98.06 218 VAL A C 1
ATOM 1766 O O . VAL A 1 218 ? -12.123 -0.207 14.561 1.00 98.06 218 VAL A O 1
ATOM 1769 N N . THR A 1 219 ? -13.690 -1.334 15.703 1.00 97.75 219 THR A N 1
ATOM 1770 C CA . THR A 1 219 ? -14.627 -1.513 14.592 1.00 97.75 219 THR A CA 1
ATOM 1771 C C . THR A 1 219 ? -15.949 -0.831 14.944 1.00 97.75 219 THR A C 1
ATOM 1773 O O . THR A 1 219 ? -16.541 -1.130 15.979 1.00 97.75 219 THR A O 1
ATOM 1776 N N . LEU A 1 220 ? -16.413 0.077 14.089 1.00 98.12 220 LEU A N 1
ATOM 1777 C CA . LEU A 1 220 ? -17.710 0.739 14.168 1.00 98.12 220 LEU A CA 1
ATOM 1778 C C . LEU A 1 220 ? -18.744 0.023 13.302 1.00 98.12 220 LEU A C 1
ATOM 1780 O O . LEU A 1 220 ? -18.461 -0.363 12.172 1.00 98.12 220 LEU A O 1
ATOM 1784 N N . THR A 1 221 ? -19.964 -0.065 13.814 1.00 97.31 221 THR A N 1
ATOM 1785 C CA . THR A 1 221 ? -21.178 -0.481 13.096 1.00 97.31 221 THR A CA 1
ATOM 1786 C C . THR A 1 221 ? -22.166 0.682 13.030 1.00 97.31 221 THR A C 1
ATOM 1788 O O . THR A 1 221 ? -21.912 1.737 13.604 1.00 97.31 221 THR A O 1
ATOM 1791 N N . GLU A 1 222 ? -23.275 0.521 12.301 1.00 96.88 222 GLU A N 1
ATOM 1792 C CA . GLU A 1 222 ? -24.318 1.560 12.167 1.00 96.88 222 GLU A CA 1
ATOM 1793 C C . GLU A 1 222 ? -23.804 2.891 11.582 1.00 96.88 222 GLU A C 1
ATOM 1795 O O . GLU A 1 222 ? -24.381 3.956 11.787 1.00 96.88 222 GLU A O 1
ATOM 1800 N N . VAL A 1 223 ? -22.718 2.828 10.812 1.00 96.31 223 VAL A N 1
ATOM 1801 C CA . VAL A 1 223 ? -22.136 3.981 10.128 1.00 96.31 223 VAL A CA 1
ATOM 1802 C C . VAL A 1 223 ? -22.834 4.178 8.783 1.00 96.31 223 VAL A C 1
ATOM 1804 O O . VAL A 1 223 ? -22.831 3.281 7.937 1.00 96.31 223 VAL A O 1
ATOM 1807 N N . ALA A 1 224 ? -23.387 5.369 8.550 1.00 95.69 224 ALA A N 1
ATOM 1808 C CA . ALA A 1 224 ? -23.880 5.751 7.226 1.00 95.69 224 ALA A CA 1
ATOM 1809 C C . ALA A 1 224 ? -22.733 5.760 6.199 1.00 95.69 224 ALA A C 1
ATOM 1811 O O . ALA A 1 224 ? -21.711 6.416 6.417 1.00 95.69 224 ALA A O 1
ATOM 1812 N N . LYS A 1 225 ? -22.909 5.051 5.077 1.00 90.06 225 LYS A N 1
ATOM 1813 C CA . LYS A 1 225 ? -21.871 4.851 4.053 1.00 90.06 225 LYS A CA 1
ATOM 1814 C C . LYS A 1 225 ? -21.329 6.172 3.498 1.00 90.06 225 LYS A C 1
ATOM 1816 O O . LYS A 1 225 ? -20.134 6.290 3.241 1.00 90.06 225 LYS A O 1
ATOM 1821 N N . GLU A 1 226 ? -22.188 7.177 3.375 1.00 93.19 226 GLU A N 1
ATOM 1822 C CA . GLU A 1 226 ? -21.845 8.504 2.868 1.00 93.19 226 GLU A CA 1
ATOM 1823 C C . GLU A 1 226 ? -20.787 9.194 3.735 1.00 93.19 226 GLU A C 1
ATOM 1825 O O . GLU A 1 226 ? -19.969 9.936 3.200 1.00 93.19 226 GLU A O 1
ATOM 1830 N N . GLN A 1 227 ? -20.759 8.927 5.050 1.00 95.44 227 GLN A N 1
ATOM 1831 C CA . GLN A 1 227 ? -19.717 9.466 5.928 1.00 95.44 227 GLN A CA 1
ATOM 1832 C C . GLN A 1 227 ? -18.342 8.951 5.507 1.00 95.44 227 GLN A C 1
ATOM 1834 O O . GLN A 1 227 ? -17.415 9.740 5.371 1.00 95.44 227 GLN A O 1
ATOM 1839 N N . PHE A 1 228 ? -18.224 7.644 5.251 1.00 92.75 228 PHE A N 1
ATOM 1840 C CA . PHE A 1 228 ? -16.983 7.051 4.770 1.00 92.75 228 PHE A CA 1
ATOM 1841 C C . PHE A 1 228 ? -16.624 7.565 3.376 1.00 92.75 228 PHE A C 1
ATOM 1843 O O . PHE A 1 228 ? -15.476 7.919 3.135 1.00 92.75 228 PHE A O 1
ATOM 1850 N N . ASP A 1 229 ? -17.591 7.666 2.463 1.00 87.81 229 ASP A N 1
ATOM 1851 C CA . ASP A 1 229 ? -17.348 8.162 1.104 1.00 87.81 229 ASP A CA 1
ATOM 1852 C C . ASP A 1 229 ? -16.874 9.633 1.083 1.00 87.81 229 ASP A C 1
ATOM 1854 O O . ASP A 1 229 ? -16.160 10.012 0.155 1.00 87.81 229 ASP A O 1
ATOM 1858 N N . GLN A 1 230 ? -17.175 10.418 2.127 1.00 90.19 230 GLN A N 1
ATOM 1859 C CA . GLN A 1 230 ? -16.765 11.821 2.302 1.00 90.19 230 GLN A CA 1
ATOM 1860 C C . GLN A 1 230 ? -15.477 12.041 3.110 1.00 90.19 230 GLN A C 1
ATOM 1862 O O . GLN A 1 230 ? -15.024 13.184 3.182 1.00 90.19 230 GLN A O 1
ATOM 1867 N N . LEU A 1 231 ? -14.913 10.995 3.727 1.00 87.44 231 LEU A N 1
ATOM 1868 C CA . LEU A 1 231 ? -13.568 11.060 4.315 1.00 87.44 231 LEU A CA 1
ATOM 1869 C C . LEU A 1 231 ? -12.497 11.368 3.264 1.00 87.44 231 LEU A C 1
ATOM 1871 O O . LEU A 1 231 ? -12.662 10.907 2.104 1.00 87.44 231 LEU A O 1
#

Organism: Melissococcus plutonius (strain ATCC 35311 / DSM 29964 / CIP 104052 / LMG 20360 / NCIMB 702443) (NCBI:txid940190)

InterPro domains:
  IPR000089 Biotin/lipoyl attachment [PS50968] (139-221)
  IPR006504 Transcriptional regulator Spx/MgsR [TIGR01617] (4-117)
  IPR006660 Arsenate reductase-like [PF03960] (5-115)
  IPR006660 Arsenate reductase-like [PS51353] (1-135)
  IPR006660 Arsenate reductase-like [PTHR30041] (1-118)
  IPR011053 Single hybrid motif [SSF51230] (123-230)
  IPR033753 Glycine cleavage system H-protein/Simiate [PF01597] (128-230)
  IPR033753 Glycine cleavage system H-protein/Simiate [cd06848] (131-220)
  IPR036249 Thioredoxin-like superfamily [SSF52833] (1-121)

Sequence (231 aa):
MYILYWYPKCSTCQKAKKWLDKKNIEYRTVDMIKNPPSEQLLATWMEEGEQPLRKFFNTSGQHYREQGLKEKVPNFSITEASQCLSKDGMLIKRPILSKEDRFLINGFNEAKYEEVIRNTNINRKIVEEILWVAPVDNGYRIGLTNQAQDELGKITYATFPKPGQTIVKGESLIELEAEKSVSEYESPLTGTIHSINEAAAEDSSILDDLDEEKLWIVTLTEVAKEQFDQL

Nearest PDB structures (foldseek):
  3fz4-assembly1_A  TM=9.843E-01  e=1.109E-13  Streptococcus mutans UA159
  3wdn-assembly1_A  TM=9.215E-01  e=5.962E-11  Bos taurus
  1zko-assembly1_A  TM=9.271E-01  e=9.224E-10  Thermotoga maritima
  2edg-assembly1_A  TM=9.146E-01  e=1.045E-09  Mus musculus
  1onl-assembly3_C  TM=9.155E-01  e=1.947E-09  Thermus thermophilus

Secondary structure (DSSP, 8-state):
-EEEEE-TT-HHHHHHHHHHHHTT--EEEEETTTSPPPHHHHHHHHHH--S-GGGGB-TTSHHHHHTTHHHHGGG--HHHHHHHHHH-GGGB-S-EEEETTEEEEES--HHHHHHHHHHHHS--EEETTTEEEEEETTEEEEEE-HHHHHHH-SEEEEEPPPTT-EE-TTSEEEEEEESS-EEEEE-SS-EEEEEE-HHHHH-GGGGG-S-TTTTEEEEEES--HHHHHT-

Radius of gyration: 21.47 Å; Cα contacts (8 Å, |Δi|>4): 427; chains: 1; bounding box: 50×34×55 Å

Foldseek 3Di:
DKEKEAAPPDPQSVVVVVLCVVVVHDYYYDPCQVQNDALVLQLVQCVLDPDQLCQQFPCVFPVCVVVVVVVVSVPDDSNRSSVVCRVGVSGGQDTWMADVSHGQDGTDDNVSVCVSVVVVVFPWDDDPQFKIWGDDPAAIWIFGDLVNCVVQPAWPAKDADDAFDWFAFQQFGMWTHGPRDTDTDGDLWTFGFHDALVVCNVPVRLCNDPPRVSRIGTGGHPTDVVSVVVD

Mean predicted aligned error: 10.68 Å